Protein AF-A0AAU7QJQ9-F1 (afdb_monomer)

Nearest PDB structures (foldseek):
  7a27-assembly1_GGG  TM=2.780E-01  e=1.995E+00  Serratia marcescens
  7a27-assembly3_BBB  TM=2.954E-01  e=2.877E+00  Serratia marcescens
  2x0c-assembly1_A  TM=3.417E-01  e=5.389E+00  Mus musculus
  7a27-assembly4_CCC  TM=2.176E-01  e=1.536E+00  Serratia marcescens

Mean predicted aligned error: 4.72 Å

Structure (mmCIF, N/CA/C/O backbone):
data_AF-A0AAU7QJQ9-F1
#
_entry.id   AF-A0AAU7QJQ9-F1
#
loop_
_atom_site.group_PDB
_atom_site.id
_atom_site.type_symbol
_atom_site.label_atom_id
_atom_site.label_alt_id
_atom_site.label_comp_id
_atom_site.label_asym_id
_atom_site.label_entity_id
_atom_site.label_seq_id
_atom_site.pdbx_PDB_ins_code
_atom_site.Cartn_x
_atom_site.Cartn_y
_atom_site.Cartn_z
_atom_site.occupancy
_atom_site.B_iso_or_equiv
_atom_site.auth_seq_id
_atom_site.auth_comp_id
_atom_site.auth_asym_id
_atom_site.auth_atom_id
_atom_site.pdbx_PDB_model_num
ATOM 1 N N . MET A 1 1 ? 2.891 14.024 15.895 1.00 45.44 1 MET A N 1
ATOM 2 C CA . MET A 1 1 ? 1.647 13.366 15.446 1.00 45.44 1 MET A CA 1
ATOM 3 C C . MET A 1 1 ? 2.028 12.352 14.387 1.00 45.44 1 MET A C 1
ATOM 5 O O . MET A 1 1 ? 2.733 12.734 13.456 1.00 45.44 1 MET A O 1
ATOM 9 N N . SER A 1 2 ? 1.657 11.085 14.572 1.00 64.50 2 SER A N 1
ATOM 10 C CA . SER A 1 2 ? 1.753 10.071 13.517 1.00 64.50 2 SER A CA 1
ATOM 11 C C . SER A 1 2 ? 0.823 10.463 12.368 1.00 64.50 2 SER A C 1
ATOM 13 O O . SER A 1 2 ? -0.224 11.074 12.587 1.00 64.50 2 SER A O 1
ATOM 15 N N . ARG A 1 3 ? 1.241 10.198 11.131 1.00 83.50 3 ARG A N 1
ATOM 16 C CA . ARG A 1 3 ? 0.395 10.428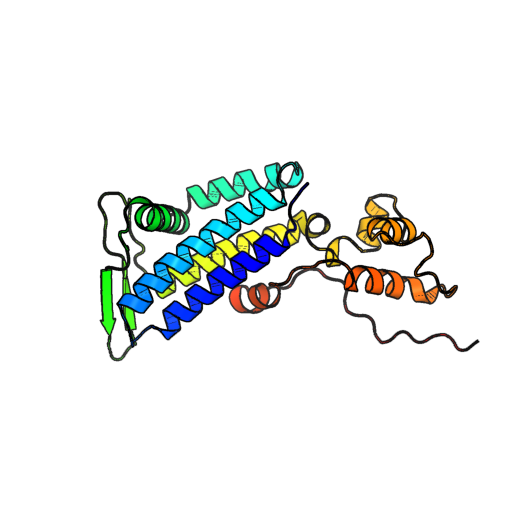 9.952 1.00 83.50 3 ARG A CA 1
ATOM 17 C C . ARG A 1 3 ? -0.552 9.241 9.772 1.00 83.50 3 ARG A C 1
ATOM 19 O O . ARG A 1 3 ? -0.208 8.133 10.172 1.00 83.50 3 ARG A O 1
ATOM 26 N N . SER A 1 4 ? -1.709 9.462 9.145 1.00 89.25 4 SER A N 1
ATOM 27 C CA . SER A 1 4 ? -2.638 8.371 8.814 1.00 89.25 4 SER A CA 1
ATOM 28 C C . SER A 1 4 ? -1.946 7.302 7.961 1.00 89.25 4 SER A C 1
ATOM 30 O O . SER A 1 4 ? -1.116 7.617 7.097 1.00 89.25 4 SER A O 1
ATOM 32 N N . PHE A 1 5 ? -2.280 6.033 8.198 1.00 94.75 5 PHE A N 1
ATOM 33 C CA . PHE A 1 5 ? -1.784 4.931 7.376 1.00 94.75 5 PHE A CA 1
ATOM 34 C C . PHE A 1 5 ? -2.399 4.938 5.968 1.00 94.75 5 PHE A C 1
ATOM 36 O O . PHE A 1 5 ? -1.774 4.435 5.043 1.00 94.75 5 PHE A O 1
ATOM 43 N N . GLY A 1 6 ? -3.518 5.642 5.748 1.00 95.25 6 GLY A N 1
ATOM 44 C CA . GLY A 1 6 ? -4.099 5.842 4.412 1.00 95.25 6 GLY A CA 1
ATOM 45 C C . GLY A 1 6 ? -3.166 6.544 3.408 1.00 95.25 6 GLY A C 1
ATOM 46 O O . GLY A 1 6 ? -3.379 6.473 2.202 1.00 95.25 6 GLY A O 1
ATOM 47 N N . LEU A 1 7 ? -2.077 7.179 3.865 1.00 96.06 7 LEU A N 1
ATOM 48 C CA . LEU A 1 7 ? -1.014 7.658 2.969 1.00 96.06 7 LEU A CA 1
ATOM 49 C C . LEU A 1 7 ? -0.256 6.511 2.283 1.00 96.06 7 LEU A C 1
ATOM 51 O O . LEU A 1 7 ? 0.230 6.683 1.165 1.00 96.06 7 LEU A O 1
ATOM 55 N N . VAL A 1 8 ? -0.131 5.363 2.952 1.00 98.06 8 VAL A N 1
ATOM 56 C CA . VAL A 1 8 ? 0.453 4.141 2.388 1.00 98.06 8 VAL A CA 1
ATOM 57 C C . VAL A 1 8 ? -0.468 3.603 1.300 1.00 98.06 8 VAL A C 1
ATOM 59 O O . VAL A 1 8 ? -0.004 3.389 0.182 1.00 98.06 8 VAL A O 1
ATOM 62 N N . ASP A 1 9 ? -1.764 3.498 1.599 1.00 98.06 9 ASP A N 1
ATOM 63 C CA . ASP A 1 9 ? -2.809 3.078 0.659 1.00 98.06 9 ASP A CA 1
ATOM 64 C C . ASP A 1 9 ? -2.788 3.915 -0.616 1.00 98.06 9 ASP A C 1
ATOM 66 O O . ASP A 1 9 ? -2.688 3.386 -1.722 1.00 98.06 9 ASP A O 1
ATOM 70 N N . TYR A 1 10 ? -2.773 5.240 -0.460 1.00 97.94 10 TYR A N 1
ATOM 71 C CA . TYR A 1 10 ? -2.691 6.161 -1.586 1.00 97.94 10 TYR A CA 1
ATOM 72 C C . TYR A 1 10 ? -1.449 5.903 -2.453 1.00 97.94 10 TYR A C 1
ATOM 74 O O . TYR A 1 10 ? -1.529 5.918 -3.680 1.00 97.94 10 TYR A O 1
ATOM 82 N N . LYS A 1 11 ? -0.284 5.643 -1.843 1.00 98.38 11 LYS A N 1
ATOM 83 C CA . LYS A 1 11 ? 0.948 5.361 -2.599 1.00 98.38 11 LYS A CA 1
ATOM 84 C C . LYS A 1 11 ? 0.937 4.004 -3.290 1.00 98.38 11 LYS A C 1
ATOM 86 O O . LYS A 1 11 ? 1.530 3.886 -4.360 1.00 98.38 11 LYS A O 1
ATOM 91 N N . VAL A 1 12 ? 0.249 3.012 -2.732 1.00 98.75 12 VAL A N 1
ATOM 92 C CA . VAL A 1 12 ? 0.002 1.740 -3.421 1.00 98.75 12 VAL A CA 1
ATOM 93 C C . VAL A 1 12 ? -0.860 1.971 -4.662 1.00 98.75 12 VAL A C 1
ATOM 95 O O . VAL A 1 12 ? -0.465 1.550 -5.746 1.00 98.75 12 VAL A O 1
ATOM 98 N N . GLN A 1 13 ? -1.969 2.705 -4.535 1.00 98.62 13 GLN A N 1
ATOM 99 C CA . GLN A 1 13 ? -2.849 3.038 -5.664 1.00 98.62 13 GLN A CA 1
ATOM 100 C C . GLN A 1 13 ? -2.128 3.866 -6.736 1.00 98.62 13 GLN A C 1
ATOM 102 O O . GLN A 1 13 ? -2.287 3.625 -7.929 1.00 98.62 13 GLN A O 1
ATOM 107 N N . GLU A 1 14 ? -1.294 4.826 -6.328 1.00 98.62 14 GLU A N 1
ATOM 108 C CA . GLU A 1 14 ? -0.478 5.629 -7.245 1.00 98.62 14 GLU A CA 1
ATOM 109 C C . GLU A 1 14 ? 0.527 4.757 -8.017 1.00 98.62 14 GLU A C 1
ATOM 111 O O . GLU A 1 14 ? 0.681 4.910 -9.231 1.00 98.62 14 GLU A O 1
ATOM 116 N N . ALA A 1 15 ? 1.192 3.817 -7.338 1.00 98.62 15 ALA A N 1
ATOM 117 C CA . ALA A 1 15 ? 2.107 2.882 -7.984 1.00 98.62 15 ALA A CA 1
ATOM 118 C C . ALA A 1 15 ? 1.366 1.964 -8.967 1.00 98.62 15 ALA A C 1
ATOM 120 O O . ALA A 1 15 ? 1.774 1.842 -10.122 1.00 98.62 15 ALA A O 1
ATOM 121 N N . GLU A 1 16 ? 0.250 1.373 -8.547 1.00 98.62 16 GLU A N 1
ATOM 122 C CA . GLU A 1 16 ? -0.596 0.548 -9.409 1.00 98.62 16 GLU A CA 1
ATOM 123 C C . GLU A 1 16 ? -1.062 1.316 -10.650 1.00 98.62 16 GLU A C 1
ATOM 125 O O . GLU A 1 16 ? -0.944 0.818 -11.771 1.00 98.62 16 GLU A O 1
ATOM 130 N N . TYR A 1 17 ? -1.526 2.555 -10.476 1.00 98.44 17 TYR A N 1
ATOM 131 C CA . TYR A 1 17 ? -1.975 3.394 -11.579 1.00 98.44 17 TYR A CA 1
ATOM 132 C C . TYR A 1 17 ? -0.895 3.524 -12.657 1.00 98.44 17 TYR A C 1
ATOM 134 O O . TYR A 1 17 ? -1.163 3.269 -13.832 1.00 98.44 17 TYR A O 1
ATOM 142 N N . PHE A 1 18 ? 0.343 3.861 -12.281 1.00 98.06 18 PHE A N 1
ATOM 143 C CA . PHE A 1 18 ? 1.431 3.999 -13.252 1.00 98.06 18 PHE A CA 1
ATOM 144 C C . PHE A 1 18 ? 1.882 2.667 -13.853 1.00 98.06 18 PHE A C 1
ATOM 146 O O . PHE A 1 18 ? 2.264 2.635 -15.024 1.00 98.06 18 PHE A O 1
ATOM 153 N N . LEU A 1 19 ? 1.793 1.567 -13.101 1.00 97.56 19 LEU A N 1
ATOM 154 C CA . LEU A 1 19 ? 2.041 0.225 -13.623 1.00 97.56 19 LEU A CA 1
ATOM 155 C C . LEU A 1 19 ? 1.031 -0.143 -14.720 1.00 97.56 19 LEU A C 1
ATOM 157 O O . LEU A 1 19 ? 1.420 -0.562 -15.811 1.00 97.56 19 LEU A O 1
ATOM 161 N N . LEU A 1 20 ? -0.261 0.060 -14.458 1.00 96.38 20 LEU A N 1
ATOM 162 C CA . LEU A 1 20 ? -1.331 -0.213 -15.417 1.00 96.38 20 LEU A CA 1
ATOM 163 C C . LEU A 1 20 ? -1.286 0.750 -16.610 1.00 96.38 20 LEU A C 1
ATOM 165 O O . LEU A 1 20 ? -1.546 0.349 -17.744 1.00 96.38 20 LEU A O 1
ATOM 169 N N . MET A 1 21 ? -0.919 2.013 -16.388 1.00 95.44 21 MET A N 1
ATOM 170 C CA . MET A 1 21 ? -0.709 2.973 -17.473 1.00 95.44 21 MET A CA 1
ATOM 171 C C . MET A 1 21 ? 0.466 2.579 -18.368 1.00 95.44 21 MET A C 1
ATOM 173 O O . MET A 1 21 ? 0.349 2.688 -19.585 1.00 95.44 21 MET A O 1
ATOM 177 N N . MET A 1 22 ? 1.556 2.050 -17.807 1.00 93.56 22 MET A N 1
ATOM 178 C CA . MET A 1 22 ? 2.684 1.544 -18.594 1.00 93.56 22 MET A CA 1
ATOM 179 C C . MET A 1 22 ? 2.259 0.423 -19.551 1.00 93.56 22 MET A C 1
ATOM 181 O O . MET A 1 22 ? 2.668 0.413 -20.711 1.00 93.56 22 MET A O 1
ATOM 185 N N . ASP A 1 23 ? 1.405 -0.490 -19.083 1.00 90.19 23 ASP A N 1
ATOM 186 C CA . ASP A 1 23 ? 0.849 -1.578 -19.895 1.00 90.19 23 ASP A CA 1
ATOM 187 C C . ASP A 1 23 ? -0.049 -1.039 -21.026 1.00 90.19 23 ASP A C 1
ATOM 189 O O . ASP A 1 23 ? 0.055 -1.471 -22.174 1.00 90.19 23 ASP A O 1
ATOM 193 N N . ARG A 1 24 ? -0.868 -0.017 -20.729 1.00 90.19 24 ARG A N 1
ATOM 194 C CA . ARG A 1 24 ? -1.778 0.637 -21.692 1.00 90.19 24 ARG A CA 1
ATOM 195 C C . ARG A 1 24 ? -1.068 1.476 -22.755 1.00 90.19 24 ARG A C 1
ATOM 197 O O . ARG A 1 24 ? -1.504 1.489 -23.909 1.00 90.19 24 ARG A O 1
ATOM 204 N N . GLU A 1 25 ? -0.013 2.195 -22.375 1.00 85.69 25 GLU A N 1
ATOM 205 C CA . GLU A 1 25 ? 0.858 2.933 -23.304 1.00 85.69 25 GLU A CA 1
ATOM 206 C C . GLU A 1 25 ? 1.692 1.977 -24.170 1.00 85.69 25 GLU A C 1
ATOM 208 O O . GLU A 1 25 ? 2.100 2.313 -25.294 1.00 85.69 25 GLU A O 1
ATOM 213 N N . GLY A 1 26 ? 1.883 0.751 -23.672 1.00 71.31 26 GLY A N 1
ATOM 214 C CA . GLY A 1 26 ? 2.451 -0.366 -24.403 1.00 71.31 26 GLY A CA 1
ATOM 215 C C . GLY A 1 26 ? 1.825 -0.503 -25.793 1.00 71.31 26 GLY A C 1
ATOM 216 O O . GLY A 1 26 ? 0.607 -0.557 -25.942 1.00 71.31 26 GLY A O 1
ATOM 217 N N . ARG A 1 27 ? 2.681 -0.579 -26.826 1.00 69.88 27 ARG A N 1
ATOM 218 C CA . ARG A 1 27 ? 2.384 -0.573 -28.286 1.00 69.88 27 ARG A CA 1
ATOM 219 C C . ARG A 1 27 ? 2.281 0.795 -28.959 1.00 69.88 27 ARG A C 1
ATOM 221 O O . ARG A 1 27 ? 2.542 0.854 -30.156 1.00 69.88 27 ARG A O 1
ATOM 228 N N . LYS A 1 28 ? 1.906 1.864 -28.256 1.00 79.44 28 LYS A N 1
ATOM 229 C CA . LYS A 1 28 ? 1.601 3.157 -28.902 1.00 79.44 28 LYS A CA 1
ATOM 230 C C . LYS A 1 28 ? 2.736 4.160 -28.785 1.00 79.44 28 LYS A C 1
ATOM 232 O O . LYS A 1 28 ? 2.994 4.899 -29.730 1.00 79.44 28 LYS A O 1
ATOM 237 N N . ASN A 1 29 ? 3.397 4.190 -27.631 1.00 87.38 29 ASN A N 1
ATOM 238 C CA . ASN A 1 29 ? 4.334 5.254 -27.308 1.00 87.38 29 ASN A CA 1
ATOM 239 C C . ASN A 1 29 ? 5.470 4.744 -26.411 1.00 87.38 29 ASN A C 1
ATOM 241 O O . ASN A 1 29 ? 5.296 4.577 -25.207 1.00 87.38 29 ASN A O 1
ATOM 245 N N . PHE A 1 30 ? 6.654 4.526 -26.992 1.00 90.25 30 PHE A N 1
ATOM 246 C CA .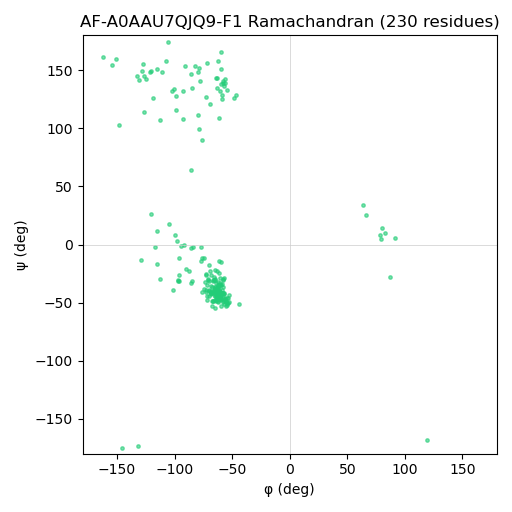 PHE A 1 30 ? 7.830 4.102 -26.224 1.00 90.25 30 PHE A CA 1
ATOM 247 C C . PHE A 1 30 ? 8.225 5.124 -25.147 1.00 90.25 30 PHE A C 1
ATOM 249 O O . PHE A 1 30 ? 8.498 4.739 -24.013 1.00 90.25 30 PHE A O 1
ATOM 256 N N . PHE A 1 31 ? 8.171 6.422 -25.454 1.00 91.31 31 PHE A N 1
ATOM 257 C CA . PHE A 1 31 ? 8.432 7.466 -24.460 1.00 91.31 31 PHE A CA 1
ATOM 258 C C . PHE A 1 31 ? 7.380 7.461 -23.346 1.00 91.31 31 PHE A C 1
ATOM 260 O O . PHE A 1 31 ? 7.716 7.625 -22.178 1.00 91.31 31 PHE A O 1
ATOM 267 N N . GLY A 1 32 ? 6.118 7.187 -23.686 1.00 93.25 32 GLY A N 1
ATOM 268 C CA . GLY A 1 32 ? 5.041 6.995 -22.710 1.00 93.25 32 GLY A CA 1
ATOM 269 C C . GLY A 1 32 ? 5.360 5.883 -21.708 1.00 93.25 32 GLY A C 1
ATOM 270 O O . GLY A 1 32 ? 5.201 6.075 -20.504 1.00 93.25 32 GLY A O 1
ATOM 271 N N . VAL A 1 33 ? 5.909 4.763 -22.186 1.00 93.31 33 VAL A N 1
ATOM 272 C CA . VAL A 1 33 ? 6.384 3.662 -21.332 1.00 93.31 33 VAL A CA 1
ATOM 273 C C . VAL A 1 33 ? 7.535 4.108 -20.434 1.00 93.31 33 VAL A C 1
ATOM 275 O O . VAL A 1 33 ? 7.506 3.821 -19.240 1.00 93.31 33 VAL A O 1
ATOM 278 N N . GLN A 1 34 ? 8.510 4.856 -20.958 1.00 94.44 34 GLN A N 1
ATOM 279 C CA . GLN A 1 34 ? 9.603 5.407 -20.149 1.00 94.44 34 GLN A CA 1
ATOM 280 C C . GLN A 1 34 ? 9.076 6.325 -19.032 1.00 94.44 34 GLN A C 1
ATOM 282 O O . GLN A 1 34 ? 9.471 6.173 -17.871 1.00 94.44 34 GLN A O 1
ATOM 287 N N . PHE A 1 35 ? 8.159 7.243 -19.348 1.00 94.94 35 PHE A N 1
ATOM 288 C CA . PHE A 1 35 ? 7.564 8.152 -18.365 1.00 94.94 35 PHE A CA 1
ATOM 289 C C . PHE A 1 35 ? 6.781 7.392 -17.293 1.00 94.94 35 PHE A C 1
ATOM 291 O O . PHE A 1 35 ? 6.980 7.636 -16.102 1.00 94.94 35 PHE A O 1
ATOM 298 N N . CYS A 1 36 ? 5.958 6.422 -17.699 1.00 96.31 36 CYS A N 1
ATOM 299 C CA . CYS A 1 36 ? 5.207 5.588 -16.765 1.00 96.31 36 CYS A CA 1
ATOM 300 C C . CYS A 1 36 ? 6.135 4.734 -15.893 1.00 96.31 36 CYS A C 1
ATOM 302 O O . CYS A 1 36 ? 5.889 4.621 -14.699 1.00 96.31 36 CYS A O 1
ATOM 304 N N . ALA A 1 37 ? 7.227 4.188 -16.440 1.00 96.06 37 ALA A N 1
ATOM 305 C CA . ALA A 1 37 ? 8.219 3.438 -15.669 1.00 96.06 37 ALA A CA 1
ATOM 306 C C . ALA A 1 37 ? 8.892 4.302 -14.603 1.00 96.06 37 ALA A C 1
ATOM 308 O O . ALA A 1 37 ? 8.971 3.900 -13.445 1.00 96.06 37 ALA A O 1
ATOM 309 N N . SER A 1 38 ? 9.310 5.519 -14.952 1.00 95.94 38 SER A N 1
ATOM 310 C CA . SER A 1 38 ? 9.885 6.446 -13.974 1.00 95.94 38 SER A CA 1
ATOM 311 C C . SER A 1 38 ? 8.879 6.812 -12.872 1.00 95.94 38 SER A C 1
ATOM 313 O O . SER A 1 38 ? 9.212 6.756 -11.684 1.00 95.94 38 SER A O 1
ATOM 315 N N . ALA A 1 39 ? 7.633 7.116 -13.250 1.00 96.94 39 ALA A N 1
ATOM 316 C CA . ALA A 1 39 ? 6.573 7.461 -12.308 1.00 96.94 39 ALA A CA 1
ATOM 317 C C . ALA A 1 39 ? 6.201 6.286 -11.385 1.00 96.94 39 ALA A C 1
ATOM 319 O O . ALA A 1 39 ? 6.121 6.466 -10.169 1.00 96.94 39 ALA A O 1
ATOM 320 N N . PHE A 1 40 ? 6.068 5.077 -11.939 1.00 97.94 40 PHE A N 1
ATOM 321 C CA . PHE A 1 40 ? 5.831 3.839 -11.195 1.00 97.94 40 PHE A CA 1
ATOM 322 C C . PHE A 1 40 ? 6.906 3.612 -10.135 1.00 97.94 40 PHE A C 1
ATOM 324 O O . PHE A 1 40 ? 6.597 3.437 -8.960 1.00 97.94 40 PHE A O 1
ATOM 331 N N . VAL A 1 41 ? 8.177 3.659 -10.534 1.00 96.38 41 VAL A N 1
ATOM 332 C CA . VAL A 1 41 ? 9.297 3.388 -9.630 1.00 96.38 41 VAL A CA 1
ATOM 333 C C . VAL A 1 41 ? 9.392 4.440 -8.525 1.00 96.38 41 VAL A C 1
ATOM 335 O O . VAL A 1 41 ? 9.671 4.108 -7.370 1.00 96.38 41 VAL A O 1
ATOM 338 N N . SER A 1 42 ? 9.100 5.703 -8.845 1.00 96.31 42 SER A N 1
ATOM 339 C CA . SER A 1 42 ? 8.979 6.767 -7.847 1.00 96.31 42 SER A CA 1
ATOM 340 C C . SER A 1 42 ? 7.874 6.463 -6.827 1.00 96.31 42 SER A C 1
ATOM 342 O O . SER A 1 42 ? 8.141 6.434 -5.623 1.00 96.31 42 SER A O 1
ATOM 344 N N . ALA A 1 43 ? 6.658 6.176 -7.299 1.00 97.56 43 ALA A N 1
ATOM 345 C CA . ALA A 1 43 ? 5.500 5.894 -6.453 1.00 97.56 43 ALA A CA 1
ATOM 346 C C . ALA A 1 43 ? 5.701 4.638 -5.583 1.00 97.56 43 ALA A C 1
ATOM 348 O O . ALA A 1 43 ? 5.525 4.690 -4.364 1.00 97.56 43 ALA A O 1
ATOM 349 N N . ALA A 1 44 ? 6.176 3.538 -6.175 1.00 97.06 44 ALA A N 1
ATOM 350 C CA . ALA A 1 44 ? 6.419 2.274 -5.483 1.00 97.06 44 ALA A CA 1
ATOM 351 C C . ALA A 1 44 ? 7.446 2.420 -4.347 1.00 97.06 44 ALA A C 1
ATOM 353 O O . ALA A 1 44 ? 7.242 1.906 -3.246 1.00 97.06 44 ALA A O 1
ATOM 354 N N . ARG A 1 45 ? 8.534 3.183 -4.549 1.00 92.94 45 ARG A N 1
ATOM 355 C CA . ARG A 1 45 ? 9.507 3.447 -3.470 1.00 92.94 45 ARG A CA 1
ATOM 356 C C . ARG A 1 45 ? 8.913 4.315 -2.365 1.00 92.94 45 ARG A C 1
ATOM 358 O O . ARG A 1 45 ? 9.218 4.075 -1.192 1.00 92.94 45 ARG A O 1
ATOM 365 N N . SER A 1 46 ? 8.061 5.279 -2.715 1.00 96.44 46 SER A N 1
ATOM 366 C CA . SER A 1 46 ? 7.377 6.137 -1.746 1.00 96.44 46 SER A CA 1
ATOM 367 C C . SER A 1 46 ? 6.440 5.379 -0.807 1.00 96.44 46 SER A C 1
ATOM 369 O O . SER A 1 46 ? 6.244 5.863 0.305 1.00 96.44 46 SER A O 1
ATOM 371 N N . VAL A 1 47 ? 5.948 4.185 -1.164 1.00 98.12 47 VAL A N 1
ATOM 372 C CA . VAL A 1 47 ? 5.166 3.322 -0.252 1.00 98.12 47 VAL A CA 1
ATOM 373 C C . VAL A 1 47 ? 5.940 3.056 1.042 1.00 98.12 47 VAL A C 1
ATOM 375 O O . VAL A 1 47 ? 5.462 3.346 2.136 1.00 98.12 47 VAL A O 1
ATOM 378 N N . THR A 1 48 ? 7.190 2.597 0.935 1.00 95.50 48 THR A N 1
ATOM 379 C CA . THR A 1 48 ? 8.020 2.300 2.116 1.00 95.50 48 THR A CA 1
ATOM 380 C C . THR A 1 48 ? 8.349 3.541 2.949 1.00 95.50 48 THR A C 1
ATOM 382 O O . THR A 1 48 ? 8.523 3.446 4.166 1.00 95.50 48 THR A O 1
ATOM 385 N N . PHE A 1 49 ? 8.436 4.719 2.325 1.00 95.25 49 PHE A N 1
ATOM 386 C CA . PHE A 1 49 ? 8.621 5.983 3.040 1.00 95.25 49 PHE A CA 1
ATOM 387 C C . PHE A 1 49 ? 7.339 6.430 3.743 1.00 95.25 49 PHE A C 1
ATOM 389 O O . PHE A 1 49 ? 7.415 6.902 4.876 1.00 95.25 49 PHE A O 1
ATOM 396 N N . ALA A 1 50 ? 6.176 6.237 3.116 1.00 97.31 50 ALA A N 1
ATOM 397 C CA . ALA A 1 50 ? 4.884 6.482 3.742 1.00 97.31 50 ALA A CA 1
ATOM 398 C C . ALA A 1 50 ? 4.713 5.593 4.981 1.00 97.31 50 ALA A C 1
ATOM 400 O O . ALA A 1 50 ? 4.410 6.121 6.045 1.00 97.31 50 ALA A O 1
ATOM 401 N N . MET A 1 51 ? 5.043 4.297 4.895 1.00 96.75 51 MET A N 1
ATOM 402 C CA . MET A 1 51 ? 4.989 3.379 6.044 1.00 96.75 51 MET A CA 1
ATOM 403 C C . MET A 1 51 ? 5.850 3.879 7.210 1.00 96.75 51 MET A C 1
ATOM 405 O O . MET A 1 51 ? 5.359 4.032 8.325 1.00 96.75 51 MET A O 1
ATOM 409 N N . GLN A 1 52 ? 7.119 4.2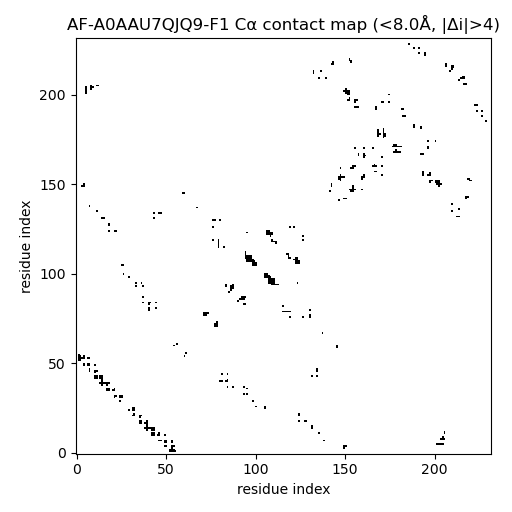06 6.942 1.00 95.25 52 GLN A N 1
ATOM 410 C CA . GLN A 1 52 ? 8.038 4.737 7.956 1.00 95.25 52 GLN A CA 1
ATOM 411 C C . GLN A 1 52 ? 7.550 6.060 8.557 1.00 95.25 52 GLN A C 1
ATOM 413 O O . GLN A 1 52 ? 7.790 6.328 9.729 1.00 95.25 52 GLN A O 1
ATOM 418 N N . SER A 1 53 ? 6.873 6.895 7.767 1.00 95.44 53 SER A N 1
ATOM 419 C CA . SER A 1 53 ? 6.339 8.177 8.226 1.00 95.44 53 SER A CA 1
ATOM 420 C C . SER A 1 53 ? 5.076 8.025 9.077 1.00 95.44 53 SER A C 1
ATOM 422 O O . SER A 1 53 ? 4.928 8.727 10.078 1.00 95.44 53 SER A O 1
ATOM 424 N N . SER A 1 54 ? 4.170 7.126 8.687 1.00 95.12 54 SER A N 1
ATOM 425 C CA . SER A 1 54 ? 2.904 6.876 9.384 1.00 95.12 54 SER A CA 1
ATOM 426 C C . SER A 1 54 ? 3.113 6.120 10.697 1.00 95.12 54 SER A C 1
ATOM 428 O O . SER A 1 54 ? 2.424 6.401 11.672 1.00 95.12 54 SER A O 1
ATOM 430 N N . LEU A 1 55 ? 4.118 5.242 10.758 1.00 94.69 55 LEU A N 1
ATOM 431 C CA . LEU A 1 55 ? 4.452 4.433 11.938 1.00 94.69 55 LEU A CA 1
ATOM 432 C C . LEU A 1 55 ? 5.701 4.917 12.692 1.00 94.69 55 LEU A C 1
ATOM 434 O O . LEU A 1 55 ? 6.285 4.189 13.498 1.00 94.69 55 LEU A O 1
ATOM 438 N N . ALA A 1 56 ? 6.119 6.161 12.448 1.00 93.62 56 ALA A N 1
ATOM 439 C CA . ALA A 1 56 ? 7.254 6.762 13.134 1.00 93.62 56 ALA A CA 1
ATOM 440 C C . ALA A 1 56 ? 7.030 6.792 14.657 1.00 93.62 56 ALA A C 1
ATOM 442 O O . ALA A 1 56 ? 6.057 7.370 15.144 1.00 93.62 56 ALA A O 1
ATOM 443 N N . GLY A 1 57 ? 7.971 6.217 15.410 1.00 90.94 57 GLY A N 1
ATOM 444 C CA . GLY A 1 57 ? 7.918 6.172 16.873 1.00 90.94 57 GLY A CA 1
ATOM 445 C C . GLY A 1 57 ? 7.062 5.040 17.445 1.00 90.94 57 GLY A C 1
ATOM 446 O O . GLY A 1 57 ? 6.820 5.030 18.649 1.00 90.94 57 GLY A O 1
ATOM 447 N N . THR A 1 58 ? 6.610 4.090 16.621 1.00 94.25 58 THR A N 1
ATOM 448 C CA . THR A 1 58 ? 5.915 2.878 17.069 1.00 94.25 58 THR A CA 1
ATOM 449 C C . THR A 1 58 ? 6.924 1.735 17.275 1.00 94.25 58 THR A C 1
ATOM 451 O O . THR A 1 58 ? 7.375 1.153 16.289 1.00 94.25 58 THR A O 1
ATOM 454 N N . PRO A 1 59 ? 7.245 1.322 18.522 1.00 95.44 59 PRO A N 1
ATOM 455 C CA . PRO A 1 59 ? 8.282 0.308 18.764 1.00 95.44 59 PRO A CA 1
ATOM 456 C C . PRO A 1 59 ? 8.000 -1.040 18.090 1.00 95.44 59 PRO A C 1
ATOM 458 O O . PRO A 1 59 ? 8.916 -1.705 17.612 1.00 95.44 59 PRO A O 1
ATOM 461 N N . ALA A 1 60 ? 6.722 -1.431 18.014 1.00 95.38 60 ALA A N 1
ATOM 462 C CA . ALA A 1 60 ? 6.305 -2.648 17.322 1.00 95.38 60 ALA A CA 1
ATOM 463 C C . ALA A 1 60 ? 6.654 -2.607 15.824 1.00 95.38 60 ALA A C 1
ATOM 465 O O . ALA A 1 60 ? 7.107 -3.609 15.275 1.00 95.38 60 ALA A O 1
ATOM 466 N N . PHE A 1 61 ? 6.516 -1.442 15.180 1.00 96.56 61 PHE A N 1
ATOM 467 C CA . PHE A 1 61 ? 6.885 -1.268 13.779 1.00 96.56 61 PHE A CA 1
ATOM 468 C C . PHE A 1 61 ? 8.395 -1.350 13.576 1.00 96.56 61 PHE A C 1
ATOM 470 O O . PHE A 1 61 ? 8.835 -2.023 12.651 1.00 96.56 61 PHE A O 1
ATOM 477 N N . ASP A 1 62 ? 9.198 -0.742 14.451 1.00 94.69 62 ASP A N 1
ATOM 478 C CA . ASP A 1 62 ? 10.660 -0.796 14.331 1.00 94.69 62 ASP A CA 1
ATOM 479 C C . ASP A 1 62 ? 11.184 -2.239 14.398 1.00 94.69 62 ASP A C 1
ATOM 481 O O . ASP A 1 62 ? 12.019 -2.649 13.585 1.00 94.69 62 ASP A O 1
ATOM 485 N N . VAL A 1 63 ? 10.653 -3.031 15.338 1.00 97.06 63 VAL A N 1
ATOM 486 C CA . VAL A 1 63 ? 10.978 -4.459 15.480 1.00 97.06 63 VAL A CA 1
ATOM 487 C C . VAL A 1 63 ? 10.536 -5.246 14.245 1.00 97.06 63 VAL A C 1
ATOM 489 O O . VAL A 1 63 ? 11.304 -6.057 13.727 1.00 97.06 63 VAL A O 1
ATOM 492 N N . TRP A 1 64 ? 9.327 -4.983 13.749 1.00 97.50 64 TRP A N 1
ATOM 493 C CA . TRP A 1 64 ? 8.739 -5.677 12.604 1.00 97.50 64 TRP A CA 1
ATOM 494 C C . TRP A 1 64 ? 9.419 -5.336 11.266 1.00 97.50 64 TRP A C 1
ATOM 496 O O . TRP A 1 64 ? 9.634 -6.216 10.424 1.00 97.50 64 TRP A O 1
ATOM 506 N N . TYR A 1 65 ? 9.781 -4.067 11.061 1.00 97.12 65 TYR A N 1
ATOM 507 C CA . TYR A 1 65 ? 10.238 -3.541 9.776 1.00 97.12 65 TYR A CA 1
ATOM 508 C C . TYR A 1 65 ? 11.736 -3.732 9.547 1.00 97.12 65 TYR A C 1
ATOM 510 O O . TYR A 1 65 ? 12.159 -3.962 8.415 1.00 97.12 65 TYR A O 1
ATOM 518 N N . LYS A 1 66 ? 12.563 -3.687 10.599 1.00 95.75 66 LYS A N 1
ATOM 519 C CA . LYS A 1 66 ? 14.023 -3.846 10.483 1.00 95.75 66 LYS A CA 1
ATOM 520 C C . LYS A 1 66 ? 14.462 -5.113 9.721 1.00 95.75 66 LYS A C 1
ATOM 522 O O . LYS A 1 66 ? 15.277 -4.969 8.804 1.00 95.75 66 LYS A O 1
ATOM 527 N N . PRO A 1 67 ? 13.959 -6.330 10.021 1.00 97.25 67 PRO A N 1
ATOM 528 C CA . PRO A 1 67 ? 14.318 -7.521 9.246 1.00 97.25 67 PRO A CA 1
ATOM 529 C C . PRO A 1 67 ? 13.812 -7.451 7.796 1.00 97.25 67 PRO A C 1
ATOM 531 O O . PRO A 1 67 ? 14.554 -7.786 6.876 1.00 97.25 67 PRO A O 1
ATOM 534 N N . ARG A 1 68 ? 12.604 -6.926 7.563 1.00 97.00 68 ARG A N 1
ATOM 535 C CA . ARG A 1 68 ? 12.021 -6.769 6.216 1.00 97.00 68 ARG A CA 1
ATOM 536 C C . ARG A 1 68 ? 12.800 -5.788 5.350 1.00 97.00 68 ARG A C 1
ATOM 538 O O . ARG A 1 68 ? 13.043 -6.039 4.175 1.00 97.00 68 ARG A O 1
ATOM 545 N N . GLN A 1 69 ? 13.283 -4.703 5.946 1.00 95.12 69 GLN A N 1
ATOM 546 C CA . GLN A 1 69 ? 14.166 -3.758 5.276 1.00 95.12 69 GLN A CA 1
ATOM 547 C C . GLN A 1 69 ? 15.492 -4.419 4.868 1.00 95.12 69 GLN A C 1
ATOM 549 O O . GLN A 1 69 ? 16.022 -4.117 3.801 1.00 95.12 69 GLN A O 1
ATOM 554 N N . ALA A 1 70 ? 16.041 -5.318 5.693 1.00 96.56 70 ALA A N 1
ATOM 555 C CA . ALA A 1 70 ? 17.231 -6.086 5.329 1.00 96.56 70 ALA A CA 1
ATOM 556 C C . ALA A 1 70 ? 16.952 -7.056 4.168 1.00 96.56 70 ALA A C 1
ATOM 558 O O . ALA A 1 70 ? 17.761 -7.123 3.245 1.00 96.56 70 ALA A O 1
ATOM 559 N N . MET A 1 71 ? 15.791 -7.722 4.162 1.00 96.19 71 MET A N 1
ATOM 560 C CA . MET A 1 71 ? 15.359 -8.579 3.050 1.00 96.19 71 MET A CA 1
ATOM 561 C C . MET A 1 71 ? 15.252 -7.792 1.738 1.00 96.19 71 MET A C 1
ATOM 563 O O . MET A 1 71 ? 15.850 -8.192 0.747 1.00 96.19 71 MET A O 1
ATOM 567 N N . LEU A 1 72 ? 14.604 -6.622 1.743 1.00 95.19 72 LEU A N 1
ATOM 568 C CA . LEU A 1 72 ? 14.508 -5.757 0.557 1.00 95.19 72 LEU A CA 1
ATOM 569 C C . LEU A 1 72 ? 15.872 -5.250 0.066 1.00 95.19 72 LEU A C 1
ATOM 571 O O . LEU A 1 72 ? 16.056 -5.031 -1.125 1.00 95.19 72 LEU A O 1
ATOM 575 N N . ARG A 1 73 ? 16.841 -5.030 0.966 1.00 94.38 73 ARG A N 1
ATOM 576 C CA . ARG A 1 73 ? 18.206 -4.637 0.570 1.00 94.38 73 ARG A CA 1
ATOM 577 C C . ARG A 1 73 ? 18.980 -5.772 -0.098 1.00 94.38 73 ARG A C 1
ATOM 579 O O . ARG A 1 73 ? 19.885 -5.476 -0.881 1.00 94.38 73 ARG A O 1
ATOM 586 N N . ALA A 1 74 ? 18.678 -7.014 0.279 1.00 95.81 74 ALA A N 1
ATOM 587 C CA . ALA A 1 74 ? 19.306 -8.223 -0.240 1.00 95.81 74 ALA A CA 1
ATOM 588 C C . ALA A 1 74 ? 18.615 -8.753 -1.507 1.00 95.81 74 ALA A C 1
ATOM 590 O O . ALA A 1 74 ? 19.255 -9.456 -2.284 1.00 95.81 74 ALA A O 1
ATOM 591 N N . ASP A 1 75 ? 17.343 -8.412 -1.724 1.00 96.12 75 ASP A N 1
ATOM 592 C CA . ASP A 1 75 ? 16.593 -8.788 -2.919 1.00 96.12 75 ASP A CA 1
ATOM 593 C C . ASP A 1 75 ? 17.121 -8.044 -4.167 1.00 96.12 75 ASP A C 1
ATOM 595 O O . ASP A 1 75 ? 17.111 -6.805 -4.198 1.00 96.12 75 ASP A O 1
ATOM 599 N N . PRO A 1 76 ? 17.589 -8.761 -5.210 1.00 95.94 76 PRO A N 1
ATOM 600 C CA . PRO A 1 76 ? 18.152 -8.132 -6.404 1.00 95.94 76 PRO A CA 1
ATOM 601 C C . PRO A 1 76 ? 17.161 -7.243 -7.163 1.00 95.94 76 PRO A C 1
ATOM 603 O O . PRO A 1 76 ? 17.559 -6.207 -7.697 1.00 95.94 76 PRO A O 1
ATOM 606 N N . LEU A 1 77 ? 15.877 -7.611 -7.194 1.00 96.31 77 LEU A N 1
ATOM 607 C CA . LEU A 1 77 ? 14.850 -6.865 -7.920 1.00 96.31 77 LEU A CA 1
ATOM 608 C C . LEU A 1 77 ? 14.531 -5.548 -7.204 1.00 96.31 77 LEU A C 1
ATOM 610 O O . LEU A 1 77 ? 14.541 -4.480 -7.819 1.00 96.31 77 LEU A O 1
ATOM 614 N N . ALA A 1 78 ? 14.315 -5.595 -5.890 1.00 96.12 78 ALA A N 1
ATOM 615 C CA . ALA A 1 78 ? 14.093 -4.413 -5.068 1.00 96.12 78 ALA A CA 1
ATOM 616 C C . ALA A 1 78 ? 15.312 -3.481 -5.064 1.00 96.12 78 ALA A C 1
ATOM 618 O O . ALA A 1 78 ? 15.156 -2.253 -5.081 1.00 96.12 78 ALA A O 1
ATOM 619 N N . ARG A 1 79 ? 16.527 -4.047 -5.090 1.00 95.31 79 ARG A N 1
ATOM 620 C CA . ARG A 1 79 ? 17.769 -3.282 -5.240 1.00 95.31 79 ARG A CA 1
ATOM 621 C C . ARG A 1 79 ? 17.843 -2.591 -6.598 1.00 95.31 79 ARG A C 1
ATOM 623 O O . ARG A 1 79 ? 18.063 -1.385 -6.635 1.00 95.31 79 ARG A O 1
ATOM 630 N N . PHE A 1 80 ? 17.557 -3.301 -7.686 1.00 96.38 80 PHE A N 1
ATOM 631 C CA . PHE A 1 80 ? 17.492 -2.704 -9.018 1.00 96.38 80 PHE A CA 1
ATOM 632 C C . PHE A 1 80 ? 16.505 -1.527 -9.073 1.00 96.38 80 PHE A C 1
ATOM 634 O O . PHE A 1 80 ? 16.865 -0.440 -9.518 1.00 96.38 80 PHE A O 1
ATOM 641 N N . PHE A 1 81 ? 15.281 -1.688 -8.561 1.00 96.19 81 PHE A N 1
ATOM 642 C CA . PHE A 1 81 ? 14.289 -0.607 -8.566 1.00 96.19 81 PHE A CA 1
ATOM 643 C C . PHE A 1 81 ? 14.642 0.557 -7.631 1.00 96.19 81 PHE A C 1
ATOM 645 O O . PHE A 1 81 ? 14.255 1.701 -7.883 1.00 96.19 81 PHE A O 1
ATOM 652 N N . HIS A 1 82 ? 15.414 0.310 -6.569 1.00 94.31 82 HIS A N 1
ATOM 653 C CA . HIS A 1 82 ? 16.020 1.388 -5.796 1.00 94.31 82 HIS A CA 1
ATOM 654 C C . HIS A 1 82 ? 16.981 2.226 -6.627 1.00 94.31 82 HIS A C 1
ATOM 656 O O . HIS A 1 82 ? 16.880 3.457 -6.597 1.00 94.31 82 HIS A O 1
ATOM 662 N N . ASP A 1 83 ? 17.881 1.567 -7.342 1.00 94.19 83 ASP A N 1
ATOM 663 C CA . ASP A 1 83 ? 18.930 2.234 -8.094 1.00 94.19 83 ASP A CA 1
ATOM 664 C C . ASP A 1 83 ? 18.332 2.924 -9.332 1.00 94.19 83 ASP A C 1
ATOM 666 O O . ASP A 1 83 ? 18.623 4.092 -9.577 1.00 94.19 83 ASP A O 1
ATOM 670 N N . PHE A 1 84 ? 17.361 2.298 -10.010 1.00 94.69 84 PHE A N 1
ATOM 671 C CA . PHE A 1 84 ? 16.591 2.913 -11.099 1.00 94.69 84 PHE A CA 1
ATOM 672 C C . PHE A 1 84 ? 15.906 4.218 -10.651 1.00 94.69 84 PHE A C 1
ATOM 674 O O . PHE A 1 84 ? 16.035 5.255 -11.312 1.00 94.69 84 PHE A O 1
ATOM 681 N N . ARG A 1 85 ? 15.238 4.231 -9.488 1.00 93.75 85 ARG A N 1
ATOM 682 C CA . ARG A 1 85 ? 14.671 5.472 -8.925 1.00 93.75 85 ARG A CA 1
ATOM 683 C C . ARG A 1 85 ? 15.746 6.541 -8.720 1.00 93.75 85 ARG A C 1
ATOM 685 O O . ARG A 1 85 ? 15.515 7.724 -8.947 1.00 93.75 85 ARG A O 1
ATOM 692 N N . THR A 1 86 ? 16.909 6.135 -8.222 1.00 92.56 86 THR A N 1
ATOM 693 C CA . THR A 1 86 ? 18.002 7.060 -7.925 1.00 92.56 86 THR A CA 1
ATOM 694 C C . THR A 1 86 ? 18.559 7.672 -9.207 1.00 92.56 86 THR A C 1
ATOM 696 O O . THR A 1 86 ? 18.627 8.893 -9.300 1.00 92.56 86 THR A O 1
ATOM 699 N N . LEU A 1 87 ? 18.848 6.866 -10.225 1.00 91.62 87 LEU A N 1
ATOM 700 C CA . LEU A 1 87 ? 19.346 7.351 -11.514 1.00 91.62 87 LEU A CA 1
ATOM 701 C C . LEU A 1 87 ? 18.337 8.284 -12.199 1.00 91.62 87 LEU A C 1
ATOM 703 O O . LEU A 1 87 ? 18.694 9.389 -12.606 1.00 91.62 87 LEU A O 1
ATOM 707 N N . THR A 1 88 ? 17.056 7.907 -12.230 1.00 91.38 88 THR A N 1
ATOM 708 C CA . THR A 1 88 ? 16.010 8.751 -12.837 1.00 91.38 88 THR A CA 1
ATOM 709 C C . THR A 1 88 ? 15.837 10.092 -12.133 1.00 91.38 88 THR A C 1
ATOM 711 O O . THR A 1 88 ? 15.671 11.104 -12.803 1.00 91.38 88 THR A O 1
ATOM 714 N N . GLN A 1 89 ? 15.875 10.131 -10.799 1.00 88.31 89 GLN A N 1
ATOM 715 C CA . GLN A 1 89 ? 15.614 11.367 -10.052 1.00 88.31 89 GLN A CA 1
ATOM 716 C C . GLN A 1 89 ? 16.844 12.260 -9.883 1.00 88.31 89 GLN A C 1
ATOM 718 O O . GLN A 1 89 ? 16.693 13.475 -9.791 1.00 88.31 89 GLN A O 1
ATOM 723 N N . HIS A 1 90 ? 18.044 11.680 -9.807 1.00 87.31 90 HIS A N 1
ATOM 724 C CA . HIS A 1 90 ? 19.268 12.444 -9.563 1.00 87.31 90 HIS A CA 1
ATOM 725 C C . HIS A 1 90 ? 20.027 12.792 -10.848 1.00 87.31 90 HIS A C 1
ATOM 727 O O . HIS A 1 90 ? 20.659 13.843 -10.894 1.00 87.31 90 HIS A O 1
ATOM 733 N N . ILE A 1 91 ? 19.962 11.937 -11.873 1.00 85.81 91 ILE A N 1
ATOM 734 C CA . ILE A 1 91 ? 20.719 12.094 -13.126 1.00 85.81 91 ILE A CA 1
ATOM 735 C C . ILE A 1 91 ? 19.779 12.387 -14.306 1.00 85.81 91 ILE A C 1
ATOM 737 O O . ILE A 1 91 ? 20.146 13.113 -15.225 1.00 85.81 91 ILE A O 1
ATOM 741 N N . GLY A 1 92 ? 18.539 11.886 -14.260 1.00 84.81 92 GLY A N 1
ATOM 742 C CA . GLY A 1 92 ? 17.545 12.065 -15.325 1.00 84.81 92 GLY A CA 1
ATOM 743 C C . GLY A 1 92 ? 17.548 10.950 -16.372 1.00 84.81 92 GLY A C 1
ATOM 744 O O . GLY A 1 92 ? 16.815 11.034 -17.356 1.00 84.81 92 GLY A O 1
ATOM 745 N N . GLU A 1 93 ? 18.340 9.894 -16.172 1.00 87.00 93 GLU A N 1
ATOM 746 C CA . GLU A 1 93 ? 18.421 8.771 -17.105 1.00 87.00 93 GLU A CA 1
ATOM 747 C C . GLU A 1 93 ? 17.331 7.730 -16.853 1.00 87.00 93 GLU A C 1
ATOM 749 O O . GLU A 1 93 ? 17.083 7.314 -15.719 1.00 87.00 93 GLU A O 1
ATOM 754 N N . ASN A 1 94 ? 16.690 7.271 -17.930 1.00 90.00 94 ASN A N 1
ATOM 755 C CA . ASN A 1 94 ? 15.697 6.208 -17.870 1.00 90.00 94 ASN A CA 1
ATOM 756 C C . ASN A 1 94 ? 16.317 4.870 -18.267 1.00 90.00 94 ASN A C 1
ATOM 758 O O . ASN A 1 94 ? 16.904 4.747 -19.339 1.00 90.00 94 ASN A O 1
ATOM 762 N N . MET A 1 95 ? 16.144 3.858 -17.419 1.00 91.81 95 MET A N 1
ATOM 763 C CA . MET A 1 95 ? 16.732 2.540 -17.647 1.00 91.81 95 MET A CA 1
ATOM 764 C C . MET A 1 95 ? 15.968 1.727 -18.691 1.00 91.81 95 MET A C 1
ATOM 766 O O . MET A 1 95 ? 16.492 0.737 -19.181 1.00 91.81 95 MET A O 1
ATOM 770 N N . VAL A 1 96 ? 14.748 2.119 -19.065 1.00 93.94 96 VAL A N 1
ATOM 771 C CA . VAL A 1 96 ? 14.013 1.496 -20.170 1.00 93.94 96 VAL A CA 1
ATOM 772 C C . VAL A 1 96 ? 14.570 2.042 -21.482 1.00 93.94 96 VAL A C 1
ATOM 774 O O . VAL A 1 96 ? 14.216 3.147 -21.882 1.00 93.94 96 VAL A O 1
ATOM 777 N N . GLY A 1 97 ? 15.452 1.299 -22.152 1.00 90.56 97 GLY A N 1
ATOM 778 C CA . GLY A 1 97 ? 16.167 1.809 -23.332 1.00 90.56 97 GLY A CA 1
ATOM 779 C C . GLY A 1 97 ? 15.881 1.082 -24.641 1.00 90.56 97 GLY A C 1
ATOM 780 O O . GLY A 1 97 ? 16.368 1.504 -25.686 1.00 90.56 97 GLY A O 1
ATOM 781 N N . GLY A 1 98 ? 15.063 0.029 -24.622 1.00 89.81 98 GLY A N 1
ATOM 782 C CA . GLY A 1 98 ? 14.678 -0.671 -25.841 1.00 89.81 98 GLY A CA 1
ATOM 783 C C . GLY A 1 98 ? 13.309 -1.322 -25.753 1.00 89.81 98 GLY A C 1
ATOM 784 O O . GLY A 1 98 ? 12.790 -1.603 -24.674 1.00 89.81 98 GLY A O 1
ATOM 785 N N . GLY A 1 99 ? 12.731 -1.593 -26.916 1.00 89.38 99 GLY A N 1
ATOM 786 C CA . GLY A 1 99 ? 11.508 -2.365 -27.034 1.00 89.38 99 GLY A CA 1
ATOM 787 C C . GLY A 1 99 ? 11.414 -3.040 -28.390 1.00 89.38 99 GLY A C 1
ATOM 788 O O . GLY A 1 99 ? 12.007 -2.595 -29.370 1.00 89.38 99 GLY A O 1
ATOM 789 N N . SER A 1 100 ? 10.672 -4.135 -28.439 1.00 87.31 100 SER A N 1
ATOM 790 C CA . SER A 1 100 ? 10.361 -4.845 -29.673 1.00 87.31 100 SER A CA 1
ATOM 791 C C . SER A 1 100 ? 8.873 -5.149 -29.723 1.00 87.31 100 SER A C 1
ATOM 793 O O . SER A 1 100 ? 8.241 -5.401 -28.695 1.00 87.31 100 SER A O 1
ATOM 795 N N . HIS A 1 101 ? 8.315 -5.108 -30.927 1.00 84.62 101 HIS A N 1
ATOM 796 C CA . HIS A 1 101 ? 6.934 -5.477 -31.187 1.00 84.62 101 HIS A CA 1
ATOM 797 C C . HIS A 1 101 ? 6.915 -6.653 -32.160 1.00 84.62 101 HIS A C 1
ATOM 799 O O . HIS A 1 101 ? 7.518 -6.584 -33.230 1.00 84.62 101 HIS A O 1
ATOM 805 N N . GLY A 1 102 ? 6.231 -7.730 -31.785 1.00 81.25 102 GLY A N 1
ATOM 806 C CA . GLY A 1 102 ? 6.110 -8.933 -32.598 1.00 81.25 102 GLY A CA 1
ATOM 807 C C . GLY A 1 102 ? 4.751 -9.607 -32.443 1.00 81.25 102 GLY A C 1
ATOM 808 O O . GLY A 1 102 ? 3.863 -9.117 -31.747 1.00 81.25 102 GLY A O 1
ATOM 809 N N . LYS A 1 103 ? 4.594 -10.772 -33.083 1.00 79.50 103 LYS A N 1
ATOM 810 C CA . LYS A 1 103 ? 3.343 -11.555 -33.051 1.00 79.50 103 LYS A CA 1
ATOM 811 C C . LYS A 1 103 ? 2.939 -11.994 -31.636 1.00 79.50 103 LYS A C 1
ATOM 813 O O . LYS A 1 103 ? 1.753 -12.126 -31.366 1.00 79.50 103 LYS A O 1
ATOM 818 N N . GLU A 1 104 ? 3.914 -12.183 -30.747 1.00 78.31 104 GLU A N 1
ATOM 819 C CA . GLU A 1 104 ? 3.708 -12.567 -29.341 1.00 78.31 104 GLU A CA 1
ATOM 820 C C . GLU A 1 104 ? 3.415 -11.375 -28.412 1.00 78.31 104 GLU A C 1
ATOM 822 O O . GLU A 1 104 ? 3.193 -11.565 -27.220 1.00 78.31 104 GLU A O 1
ATOM 827 N N . GLY A 1 105 ? 3.416 -10.145 -28.936 1.00 81.25 105 GLY A N 1
ATOM 828 C CA . GLY A 1 105 ? 3.176 -8.925 -28.169 1.00 81.25 105 GLY A CA 1
ATOM 829 C C . GLY A 1 105 ? 4.347 -7.944 -28.193 1.00 81.25 105 GLY A C 1
ATOM 830 O O . GLY A 1 105 ? 5.275 -8.055 -28.997 1.00 81.25 105 GLY A O 1
ATOM 831 N N . THR A 1 106 ? 4.268 -6.944 -27.317 1.00 85.31 106 THR A N 1
ATOM 832 C CA . THR A 1 106 ? 5.311 -5.927 -27.142 1.00 85.31 106 THR A CA 1
ATOM 833 C C . THR A 1 106 ? 6.111 -6.239 -25.892 1.00 85.31 106 THR A C 1
ATOM 835 O O . THR A 1 106 ? 5.522 -6.484 -24.843 1.00 85.31 106 THR A O 1
ATOM 838 N N . ARG A 1 107 ? 7.438 -6.204 -25.998 1.00 90.31 107 ARG A N 1
ATOM 839 C CA . ARG A 1 107 ? 8.354 -6.372 -24.866 1.00 90.31 107 ARG A CA 1
ATOM 840 C C . ARG A 1 107 ? 9.296 -5.184 -24.792 1.00 90.31 107 ARG A C 1
ATOM 842 O O . ARG A 1 107 ? 9.731 -4.684 -25.830 1.00 90.31 107 ARG A O 1
ATOM 849 N N . TYR A 1 108 ? 9.607 -4.760 -23.576 1.00 93.06 108 TYR A N 1
ATOM 850 C CA . TYR A 1 108 ? 10.524 -3.662 -23.290 1.00 93.06 108 TYR A CA 1
ATOM 851 C C . TYR A 1 108 ? 11.666 -4.170 -22.425 1.00 93.06 108 TYR A C 1
ATOM 853 O O . TYR A 1 108 ? 11.467 -5.069 -21.611 1.00 93.06 108 TYR A O 1
ATOM 861 N N . TRP A 1 109 ? 12.844 -3.583 -22.584 1.00 94.50 109 TRP A N 1
ATOM 862 C CA . TRP A 1 109 ? 14.066 -4.064 -21.951 1.00 94.50 109 TRP A CA 1
ATOM 863 C C . TRP A 1 109 ? 14.744 -2.943 -21.183 1.00 94.50 109 TRP A C 1
ATOM 865 O O . TRP A 1 109 ? 14.747 -1.783 -21.615 1.00 94.50 109 TRP A O 1
ATOM 875 N N . PHE A 1 110 ? 15.350 -3.317 -20.063 1.00 95.50 110 PHE A N 1
ATOM 876 C CA . PHE A 1 110 ? 16.256 -2.436 -19.354 1.00 95.50 110 PHE A CA 1
ATOM 877 C C . PHE A 1 110 ? 17.619 -2.411 -20.047 1.00 95.50 110 PHE A C 1
ATOM 879 O O . PHE A 1 110 ? 18.114 -3.444 -20.500 1.00 95.50 110 PHE A O 1
ATOM 886 N N . THR A 1 111 ? 18.237 -1.239 -20.113 1.00 91.19 111 THR A N 1
ATOM 887 C CA . THR A 1 111 ? 19.594 -1.072 -20.632 1.00 91.19 111 THR A CA 1
ATOM 888 C C . THR A 1 111 ? 20.590 -1.144 -19.475 1.00 91.19 111 THR A C 1
ATOM 890 O O . THR A 1 111 ? 20.381 -0.471 -18.463 1.00 91.19 111 THR A O 1
ATOM 893 N N . PRO A 1 112 ? 21.676 -1.931 -19.595 1.00 88.81 112 PRO A N 1
ATOM 894 C CA . PRO A 1 112 ? 22.757 -1.918 -18.617 1.00 88.81 112 PRO A CA 1
ATOM 895 C C . PRO A 1 112 ? 23.329 -0.511 -18.433 1.00 88.81 112 PRO A C 1
ATOM 897 O O . PRO A 1 112 ? 23.548 0.205 -19.408 1.00 88.81 112 PRO A O 1
ATOM 900 N N . HIS A 1 113 ? 23.615 -0.137 -17.190 1.00 89.31 113 HIS A N 1
ATOM 901 C CA . HIS A 1 113 ? 24.186 1.161 -16.843 1.00 89.31 113 HIS A CA 1
ATOM 902 C C . HIS A 1 113 ? 25.391 0.955 -15.907 1.00 89.31 113 HIS A C 1
ATOM 904 O O . HIS A 1 113 ? 25.310 0.082 -15.043 1.00 89.31 113 HIS A O 1
ATOM 910 N N . PRO A 1 114 ? 26.493 1.725 -16.027 1.00 87.00 1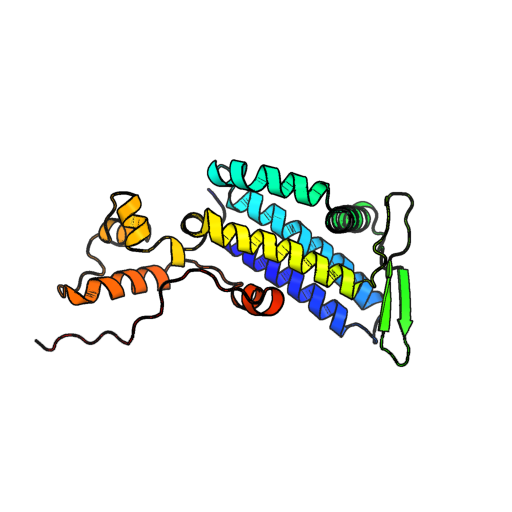14 PRO A N 1
ATOM 911 C CA . PRO A 1 114 ? 27.703 1.526 -15.217 1.00 87.00 114 PRO A CA 1
ATOM 912 C C . PRO A 1 114 ? 27.486 1.594 -13.698 1.00 87.00 114 PRO A C 1
ATOM 914 O O . PRO A 1 114 ? 28.210 0.953 -12.942 1.00 87.00 114 PRO A O 1
ATOM 917 N N . GLU A 1 115 ? 26.491 2.362 -13.248 1.00 85.62 115 GLU A N 1
ATOM 918 C CA . GLU A 1 115 ? 26.123 2.481 -11.827 1.00 85.62 115 GLU A CA 1
ATOM 919 C C . GLU A 1 115 ? 25.155 1.386 -11.340 1.00 85.62 115 GLU A C 1
ATOM 921 O O . GLU A 1 115 ? 24.815 1.349 -10.159 1.00 85.62 115 GLU A O 1
ATOM 926 N N . LEU A 1 116 ? 24.701 0.489 -12.224 1.00 85.94 116 LEU 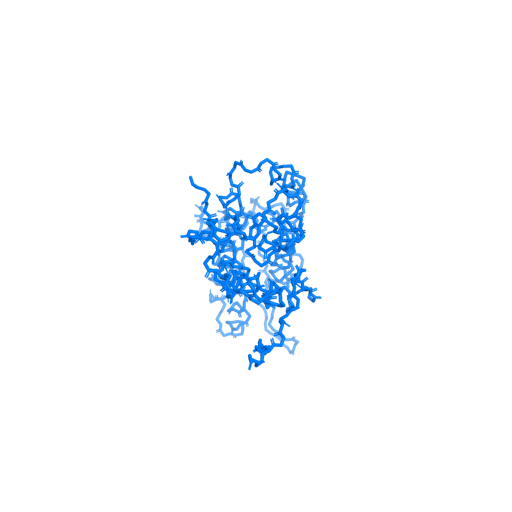A N 1
ATOM 927 C CA . LEU A 1 116 ? 23.852 -0.646 -11.866 1.00 85.94 116 LEU A CA 1
ATOM 928 C C . LEU A 1 116 ? 24.676 -1.930 -11.778 1.00 85.94 116 LEU A C 1
ATOM 930 O O . LEU A 1 116 ? 25.433 -2.266 -12.684 1.00 85.94 116 LEU A O 1
ATOM 934 N N . LEU A 1 117 ? 24.461 -2.702 -10.710 1.00 84.00 117 LEU A N 1
ATOM 935 C CA . LEU A 1 117 ? 25.080 -4.024 -10.547 1.00 84.00 117 LEU A CA 1
ATOM 936 C C . LEU A 1 117 ? 24.603 -5.018 -11.613 1.00 84.00 117 LEU A C 1
ATOM 938 O O . LEU A 1 117 ? 25.384 -5.813 -12.128 1.00 84.00 117 LEU A O 1
ATOM 942 N N . SER A 1 118 ? 23.303 -5.003 -11.901 1.00 89.31 118 SER A N 1
ATOM 943 C CA . SER A 1 118 ? 22.661 -5.850 -12.905 1.00 89.31 118 SER A CA 1
ATOM 944 C C . SER A 1 118 ? 21.298 -5.271 -13.274 1.00 89.31 118 SER A C 1
ATOM 946 O O . SER A 1 118 ? 20.738 -4.466 -12.526 1.00 89.31 118 SER A O 1
ATOM 948 N N . VAL A 1 119 ? 20.770 -5.691 -14.421 1.00 92.94 119 VAL A N 1
ATOM 949 C CA . VAL A 1 119 ? 19.395 -5.407 -14.840 1.00 92.94 119 VAL A CA 1
ATOM 950 C C . VAL A 1 119 ? 18.576 -6.703 -14.820 1.00 92.94 119 VAL A C 1
ATOM 952 O O . VAL A 1 119 ? 19.150 -7.767 -15.061 1.00 92.94 119 VAL A O 1
ATOM 955 N N . PRO A 1 120 ? 17.261 -6.650 -14.541 1.00 95.00 120 PRO A N 1
ATOM 956 C CA . PRO A 1 120 ? 16.401 -7.825 -14.611 1.00 95.00 120 PRO A CA 1
ATOM 957 C C . PRO A 1 120 ? 16.426 -8.469 -16.001 1.00 95.00 120 PRO A C 1
ATOM 959 O O . PRO A 1 120 ? 16.404 -7.771 -17.013 1.00 95.00 120 PRO A O 1
ATOM 962 N N . GLU A 1 121 ? 16.425 -9.803 -16.043 1.00 92.38 121 GLU A N 1
ATOM 963 C CA . GLU A 1 121 ? 16.309 -10.567 -17.296 1.00 92.38 121 GLU A CA 1
ATOM 964 C C . GLU A 1 121 ? 14.890 -10.516 -17.876 1.00 92.38 121 GLU A C 1
ATOM 966 O O . GLU A 1 121 ? 14.690 -10.697 -19.078 1.00 92.38 121 GLU A O 1
ATOM 971 N N . GLN A 1 122 ? 13.890 -10.295 -17.017 1.00 94.12 122 GLN A N 1
ATOM 972 C CA . GLN A 1 122 ? 12.503 -10.163 -17.443 1.00 94.12 122 GLN A CA 1
ATOM 973 C C . GLN A 1 122 ? 12.284 -8.838 -18.178 1.00 94.12 122 GLN A C 1
ATOM 975 O O . GLN A 1 122 ? 12.991 -7.853 -17.955 1.00 94.12 122 GLN A O 1
ATOM 980 N N . ASP A 1 123 ? 11.251 -8.789 -19.021 1.00 94.31 123 ASP A N 1
ATOM 981 C CA . ASP A 1 123 ? 10.835 -7.526 -19.619 1.00 94.31 123 ASP A CA 1
ATOM 982 C C . ASP A 1 123 ? 10.366 -6.527 -18.543 1.00 94.31 123 ASP A C 1
ATOM 984 O O . ASP A 1 123 ? 9.962 -6.903 -17.437 1.00 94.31 123 ASP A O 1
ATOM 988 N N . VAL A 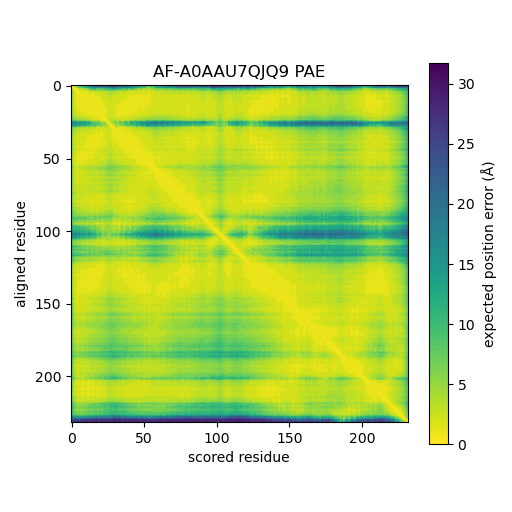1 124 ? 10.400 -5.240 -18.889 1.00 95.56 124 VAL A N 1
ATOM 989 C CA . VAL A 1 124 ? 10.109 -4.130 -17.970 1.00 95.56 124 VAL A CA 1
ATOM 990 C C . VAL A 1 124 ? 8.764 -4.288 -17.264 1.00 95.56 124 VAL A C 1
ATOM 992 O O . VAL A 1 124 ? 8.690 -4.041 -16.058 1.00 95.56 124 VAL A O 1
ATOM 995 N N . LEU A 1 125 ? 7.704 -4.693 -17.972 1.00 94.69 125 LEU A N 1
ATOM 996 C CA . LEU A 1 125 ? 6.377 -4.836 -17.370 1.00 94.69 125 LEU A CA 1
ATOM 997 C C . LEU A 1 125 ? 6.349 -6.017 -16.405 1.00 94.69 125 LEU A C 1
ATOM 999 O O . LEU A 1 125 ? 5.849 -5.875 -15.291 1.00 94.69 125 LEU A O 1
ATOM 1003 N N . THR A 1 126 ? 6.921 -7.155 -16.794 1.00 95.94 126 THR A N 1
ATOM 1004 C CA . THR A 1 126 ? 6.991 -8.340 -15.928 1.00 95.94 126 THR A CA 1
ATOM 1005 C C . THR A 1 126 ? 7.791 -8.062 -14.655 1.00 95.94 126 THR A C 1
ATOM 1007 O O . THR A 1 126 ? 7.310 -8.340 -13.556 1.00 95.94 126 THR A O 1
ATOM 1010 N N . ALA A 1 127 ? 8.969 -7.443 -14.773 1.00 97.50 127 ALA A N 1
ATOM 1011 C CA . ALA A 1 127 ? 9.780 -7.048 -13.621 1.00 97.50 127 ALA A CA 1
ATOM 1012 C C . ALA A 1 127 ? 9.050 -6.035 -12.720 1.00 97.50 127 ALA A C 1
ATOM 1014 O O . ALA A 1 127 ? 9.095 -6.146 -11.495 1.00 97.50 127 ALA A O 1
ATOM 1015 N N . SER A 1 128 ? 8.338 -5.071 -13.315 1.00 97.69 128 SER A N 1
ATOM 1016 C CA . SER A 1 128 ? 7.591 -4.049 -12.570 1.00 97.69 128 SER A CA 1
ATOM 1017 C C . SER A 1 128 ? 6.399 -4.641 -11.819 1.00 97.69 128 SER A C 1
ATOM 1019 O O . SER A 1 128 ? 6.198 -4.311 -10.653 1.00 97.69 128 SER A O 1
ATOM 1021 N N . LYS A 1 129 ? 5.654 -5.572 -12.434 1.00 98.12 129 LYS A N 1
ATOM 1022 C CA . LYS A 1 129 ? 4.577 -6.325 -11.769 1.00 98.12 129 LYS A CA 1
ATOM 1023 C C . LYS A 1 129 ? 5.117 -7.143 -10.598 1.00 98.12 129 LYS A C 1
ATOM 1025 O O . LYS A 1 129 ? 4.566 -7.072 -9.504 1.00 98.12 129 LYS A O 1
ATOM 1030 N N . ALA A 1 130 ? 6.223 -7.862 -10.799 1.00 98.31 130 ALA A N 1
ATOM 1031 C CA . ALA A 1 130 ? 6.858 -8.637 -9.736 1.00 98.31 130 ALA A CA 1
ATOM 1032 C C . ALA A 1 130 ? 7.286 -7.746 -8.558 1.00 98.31 130 ALA A C 1
ATOM 1034 O O . ALA A 1 130 ? 7.035 -8.083 -7.402 1.00 98.31 130 ALA A O 1
ATOM 1035 N N . TYR A 1 131 ? 7.870 -6.579 -8.838 1.00 98.31 131 TYR A N 1
ATOM 1036 C CA . TYR A 1 131 ? 8.254 -5.634 -7.794 1.00 98.31 131 TYR A CA 1
ATOM 1037 C C . TYR A 1 131 ? 7.052 -5.009 -7.079 1.00 98.31 131 TYR A C 1
ATOM 1039 O O . TYR A 1 131 ? 7.057 -4.906 -5.854 1.00 98.31 131 TYR A O 1
ATOM 1047 N N . PHE A 1 132 ? 5.999 -4.642 -7.814 1.00 98.69 132 PHE A N 1
ATOM 1048 C CA . PHE A 1 132 ? 4.760 -4.150 -7.217 1.00 98.69 132 PHE A CA 1
ATOM 1049 C C . PHE A 1 132 ? 4.159 -5.176 -6.253 1.00 98.69 132 PHE A C 1
ATOM 1051 O O . PHE A 1 132 ? 3.855 -4.825 -5.118 1.00 98.69 132 PHE A O 1
ATOM 1058 N N . VAL A 1 133 ? 4.091 -6.450 -6.655 1.00 98.69 133 VAL A N 1
ATOM 1059 C CA . VAL A 1 133 ? 3.635 -7.552 -5.794 1.00 98.69 133 VAL A CA 1
ATOM 1060 C C . VAL A 1 133 ? 4.491 -7.672 -4.530 1.00 98.69 133 VAL A C 1
ATOM 1062 O O . VAL A 1 133 ? 3.934 -7.828 -3.447 1.00 98.69 133 VAL A O 1
ATOM 1065 N N . GLN A 1 134 ? 5.822 -7.539 -4.616 1.00 98.31 134 GLN A N 1
ATOM 1066 C CA . GLN A 1 134 ? 6.680 -7.546 -3.420 1.00 98.31 134 GLN A CA 1
ATOM 1067 C C . GLN A 1 134 ? 6.350 -6.395 -2.455 1.00 98.31 134 GLN A C 1
ATOM 1069 O O . GLN A 1 134 ? 6.269 -6.601 -1.242 1.00 98.31 134 GLN A O 1
ATOM 1074 N N . ILE A 1 135 ? 6.153 -5.180 -2.977 1.00 98.50 135 ILE A N 1
ATOM 1075 C CA . ILE A 1 135 ? 5.804 -4.011 -2.158 1.00 98.50 135 ILE A CA 1
ATOM 1076 C C . ILE A 1 135 ? 4.398 -4.150 -1.574 1.00 98.50 135 ILE A C 1
ATOM 1078 O O . ILE A 1 135 ? 4.197 -3.869 -0.395 1.00 98.50 135 ILE A O 1
ATOM 1082 N N . LEU A 1 136 ? 3.436 -4.631 -2.354 1.00 98.75 136 LEU A N 1
ATOM 1083 C CA . LEU A 1 136 ? 2.077 -4.861 -1.886 1.00 98.75 136 LEU A CA 1
ATOM 1084 C C . LEU A 1 136 ? 2.033 -5.948 -0.804 1.00 98.75 136 LEU A C 1
ATOM 1086 O O . LEU A 1 136 ? 1.351 -5.774 0.203 1.00 98.75 136 LEU A O 1
ATOM 1090 N N . GLN A 1 137 ? 2.814 -7.022 -0.956 1.00 98.62 137 GLN A N 1
ATOM 1091 C CA . GLN A 1 137 ? 2.952 -8.070 0.057 1.00 98.62 137 GLN A CA 1
ATOM 1092 C C . GLN A 1 137 ? 3.500 -7.513 1.375 1.00 98.62 137 GLN A C 1
ATOM 1094 O O . GLN A 1 137 ? 3.003 -7.858 2.443 1.00 98.62 137 GLN A O 1
ATOM 1099 N N . LEU A 1 138 ? 4.482 -6.610 1.315 1.00 98.44 138 LEU A N 1
ATOM 1100 C CA . LEU A 1 138 ? 5.007 -5.932 2.500 1.00 98.44 138 LEU A CA 1
ATOM 1101 C C . LEU A 1 138 ? 3.930 -5.104 3.218 1.00 98.44 138 LEU A C 1
ATOM 1103 O O . LEU A 1 138 ? 3.880 -5.101 4.449 1.00 98.44 138 LEU A O 1
ATOM 1107 N N . VAL A 1 139 ? 3.078 -4.398 2.468 1.00 98.56 139 VAL A N 1
ATOM 1108 C CA . VAL A 1 139 ? 1.966 -3.622 3.040 1.00 98.56 139 VAL A CA 1
ATOM 1109 C C . VAL A 1 139 ? 0.905 -4.553 3.632 1.00 98.56 139 VAL A C 1
ATOM 1111 O O . VAL A 1 139 ? 0.461 -4.320 4.754 1.00 98.56 139 VAL A O 1
ATOM 1114 N N . TYR A 1 140 ? 0.560 -5.639 2.937 1.00 98.62 140 TYR A N 1
ATOM 1115 C CA . TYR A 1 140 ? -0.349 -6.669 3.443 1.00 98.62 140 TYR A CA 1
ATOM 1116 C C . TYR A 1 140 ? 0.148 -7.258 4.770 1.00 98.62 140 TYR A C 1
ATOM 1118 O O . TYR A 1 140 ? -0.596 -7.298 5.746 1.00 98.62 140 TYR A O 1
ATOM 1126 N N . ASP A 1 141 ? 1.422 -7.650 4.848 1.00 98.25 141 ASP A N 1
ATOM 1127 C CA . ASP A 1 141 ? 2.018 -8.181 6.079 1.00 98.25 141 ASP A CA 1
ATOM 1128 C C . ASP A 1 141 ? 1.930 -7.171 7.235 1.00 98.25 141 ASP A C 1
ATOM 1130 O O . ASP A 1 141 ? 1.736 -7.551 8.390 1.00 98.25 141 ASP A O 1
ATOM 1134 N N . CYS A 1 142 ? 2.035 -5.873 6.928 1.00 97.69 142 CYS A N 1
ATOM 1135 C CA . CYS A 1 142 ? 1.875 -4.808 7.912 1.00 97.69 142 CYS A CA 1
ATOM 1136 C C . CYS A 1 142 ? 0.446 -4.783 8.470 1.00 97.69 142 CYS A C 1
ATOM 1138 O O . CYS A 1 142 ? 0.268 -4.730 9.685 1.00 97.69 142 CYS A O 1
ATOM 1140 N N . TYR A 1 143 ? -0.564 -4.905 7.605 1.00 97.69 143 TYR A N 1
ATOM 1141 C CA . TYR A 1 143 ? -1.962 -5.034 8.024 1.00 97.69 143 TYR A CA 1
ATOM 1142 C C . TYR A 1 143 ? -2.250 -6.303 8.817 1.00 97.69 143 TYR A C 1
ATOM 1144 O O . TYR A 1 143 ? -3.081 -6.262 9.718 1.00 97.69 143 TYR A O 1
ATOM 1152 N N . MET A 1 144 ? -1.570 -7.409 8.523 1.00 97.56 144 MET A N 1
ATOM 1153 C CA . MET A 1 144 ? -1.769 -8.661 9.253 1.00 97.56 144 MET A CA 1
ATOM 1154 C C . MET A 1 144 ? -1.183 -8.626 10.665 1.00 97.56 144 MET A C 1
ATOM 1156 O O . MET A 1 144 ? -1.787 -9.152 11.595 1.00 97.56 144 MET A O 1
ATOM 1160 N N . GLU A 1 145 ? 0.002 -8.038 10.836 1.00 96.44 145 GLU A N 1
ATOM 1161 C CA . GLU A 1 145 ? 0.728 -8.089 12.114 1.00 96.44 145 GLU A CA 1
ATOM 1162 C C . GLU A 1 145 ? 0.509 -6.852 12.985 1.00 96.44 145 GLU A C 1
ATOM 1164 O O . GLU A 1 145 ? 0.525 -6.944 14.212 1.00 96.44 145 GLU A O 1
ATOM 1169 N N . LEU A 1 146 ? 0.297 -5.692 12.363 1.00 96.12 146 LEU A N 1
ATOM 1170 C CA . LEU A 1 146 ? 0.112 -4.410 13.039 1.00 96.12 146 LEU A CA 1
ATOM 1171 C C . LEU A 1 146 ? -1.292 -3.838 12.814 1.00 96.12 146 LEU A C 1
ATOM 1173 O O . LEU A 1 146 ? -1.531 -2.690 13.172 1.00 96.12 146 LEU A O 1
ATOM 1177 N N . GLY A 1 147 ? -2.223 -4.624 12.267 1.00 94.94 147 GLY A N 1
ATOM 1178 C CA . GLY A 1 147 ? -3.578 -4.208 11.899 1.00 94.94 147 GLY A CA 1
ATOM 1179 C C . GLY A 1 147 ? -4.302 -3.349 12.936 1.00 94.94 147 GLY A C 1
ATOM 1180 O O . GLY A 1 147 ? -4.707 -2.240 12.594 1.00 94.94 147 GLY A O 1
ATOM 1181 N N . PRO A 1 148 ? -4.386 -3.747 14.221 1.00 94.06 148 PRO A N 1
ATOM 1182 C CA . PRO A 1 148 ? -5.023 -2.921 15.248 1.00 94.06 148 PRO A CA 1
ATOM 1183 C C . PRO A 1 148 ? -4.363 -1.554 15.486 1.00 94.06 148 PRO A C 1
ATOM 1185 O O . PRO A 1 148 ? -4.951 -0.716 16.155 1.00 94.06 148 PRO A O 1
ATOM 1188 N N . LEU A 1 149 ? -3.148 -1.306 14.992 1.00 93.12 149 LEU A N 1
ATOM 1189 C CA . LEU A 1 149 ? -2.490 0.003 15.062 1.00 93.12 149 LEU A CA 1
ATOM 1190 C C . LEU A 1 149 ? -2.798 0.897 13.854 1.00 93.12 149 LEU A C 1
ATOM 1192 O O . LEU A 1 149 ? -2.601 2.107 13.948 1.00 93.12 149 LEU A O 1
ATOM 1196 N N . ILE A 1 150 ? -3.220 0.318 12.725 1.00 94.38 150 ILE A N 1
ATOM 1197 C CA . ILE A 1 150 ? -3.273 1.012 11.426 1.00 94.38 150 ILE A CA 1
ATOM 1198 C C . ILE A 1 150 ? -4.609 0.906 10.690 1.00 94.38 150 ILE A C 1
ATOM 1200 O O . ILE A 1 150 ? -4.822 1.642 9.731 1.00 94.38 150 ILE A O 1
ATOM 1204 N N . ASP A 1 151 ? -5.494 0.008 11.114 1.00 94.88 151 ASP A N 1
ATOM 1205 C CA . ASP A 1 151 ? -6.791 -0.251 10.494 1.00 94.88 151 ASP A CA 1
ATOM 1206 C C . ASP A 1 151 ? -7.895 -0.142 11.545 1.00 94.88 151 ASP A C 1
ATOM 1208 O O . ASP A 1 151 ? -7.986 -0.973 12.453 1.00 94.88 151 ASP A O 1
ATOM 1212 N N . GLY A 1 152 ? -8.768 0.857 11.416 1.00 93.62 152 GLY A N 1
ATOM 1213 C CA . GLY A 1 152 ? -9.913 1.044 12.304 1.00 93.62 152 GLY A CA 1
ATOM 1214 C C . GLY A 1 152 ? -10.846 -0.165 12.329 1.00 93.62 152 GLY A C 1
ATOM 1215 O O . GLY A 1 152 ? -11.414 -0.478 13.376 1.00 93.62 152 GLY A O 1
ATOM 1216 N N . GLN A 1 153 ? -10.935 -0.915 11.225 1.00 94.06 153 GLN A N 1
ATOM 1217 C CA . GLN A 1 153 ? -11.737 -2.141 11.165 1.00 94.06 153 GLN A CA 1
ATOM 1218 C C . GLN A 1 153 ? -11.197 -3.246 12.086 1.00 94.06 153 GLN A C 1
ATOM 1220 O O . GLN A 1 153 ? -11.968 -4.069 12.578 1.00 94.06 153 GLN A O 1
ATOM 1225 N N . GLN A 1 154 ? -9.889 -3.250 12.350 1.00 95.19 154 GLN A N 1
ATOM 1226 C CA . GLN A 1 154 ? -9.227 -4.212 13.235 1.00 95.19 154 GLN A CA 1
ATOM 1227 C C . GLN A 1 154 ? -9.037 -3.654 14.652 1.00 95.19 154 GLN A C 1
ATOM 1229 O O . GLN A 1 154 ? -9.079 -4.409 15.626 1.00 95.19 154 GLN A O 1
ATOM 1234 N N . HIS A 1 155 ? -8.870 -2.334 14.778 1.00 95.31 155 HIS A N 1
ATOM 1235 C CA . HIS A 1 155 ? -8.744 -1.638 16.055 1.00 95.31 155 HIS A CA 1
ATOM 1236 C C . HIS A 1 155 ? -10.050 -1.675 16.854 1.00 95.31 155 HIS A C 1
ATOM 1238 O O . HIS A 1 155 ? -10.070 -2.106 18.005 1.00 95.31 155 HIS A O 1
ATOM 1244 N N . PHE A 1 156 ? -11.165 -1.264 16.247 1.00 96.25 156 PHE A N 1
ATOM 1245 C CA . PHE A 1 156 ? -12.450 -1.128 16.936 1.00 96.25 156 PHE A CA 1
ATOM 1246 C C . PHE A 1 156 ? -13.224 -2.452 16.957 1.00 96.25 156 PHE A C 1
ATOM 1248 O O . PHE A 1 156 ? -14.303 -2.603 16.374 1.00 96.25 156 PHE A O 1
ATOM 1255 N N . THR A 1 157 ? -12.648 -3.442 17.635 1.00 95.50 157 THR A N 1
ATOM 1256 C CA . THR A 1 157 ? -13.269 -4.746 17.888 1.00 95.50 157 THR A CA 1
ATOM 1257 C C . THR A 1 157 ? -13.387 -5.006 19.383 1.00 95.50 157 THR A C 1
ATOM 1259 O O . THR A 1 157 ? -12.545 -4.575 20.175 1.00 95.50 157 THR A O 1
ATOM 1262 N N . ASP A 1 158 ? -14.417 -5.760 19.758 1.00 95.12 158 ASP A N 1
ATOM 1263 C CA . ASP A 1 158 ? -14.643 -6.229 21.124 1.00 95.12 158 ASP A CA 1
ATOM 1264 C C . ASP A 1 158 ? -13.420 -6.988 21.659 1.00 95.12 158 ASP A C 1
ATOM 1266 O O . ASP A 1 158 ? -12.924 -6.698 22.746 1.00 95.12 158 ASP A O 1
ATOM 1270 N N . ARG A 1 159 ? -12.865 -7.894 20.849 1.00 94.25 159 ARG A N 1
ATOM 1271 C CA . ARG A 1 159 ? -11.686 -8.691 21.184 1.00 94.25 159 ARG A CA 1
ATOM 1272 C C . ARG A 1 159 ? -10.452 -7.823 21.418 1.00 94.25 159 ARG A C 1
ATOM 1274 O O . ARG A 1 159 ? -9.718 -8.069 22.377 1.00 94.25 159 ARG A O 1
ATOM 1281 N N . HIS A 1 160 ? -10.196 -6.833 20.558 1.00 95.56 160 HIS A N 1
ATOM 1282 C CA . HIS A 1 160 ? -9.039 -5.955 20.728 1.00 95.56 160 HIS A CA 1
ATOM 1283 C C . HIS A 1 160 ? -9.186 -5.094 21.982 1.00 95.56 160 HIS A C 1
ATOM 1285 O O . HIS A 1 160 ? -8.282 -5.079 22.817 1.00 95.56 160 HIS A O 1
ATOM 1291 N N . TYR A 1 161 ? -10.336 -4.448 22.175 1.00 96.94 161 TYR A N 1
ATOM 1292 C CA . TYR A 1 161 ? -10.568 -3.600 23.345 1.00 96.94 161 TYR A CA 1
ATOM 1293 C C . TYR A 1 161 ? -10.550 -4.392 24.656 1.00 96.94 161 TYR A C 1
ATOM 1295 O O . TYR A 1 161 ? -9.904 -3.959 25.612 1.00 96.94 161 TYR A O 1
ATOM 1303 N N . ALA A 1 162 ? -11.124 -5.598 24.680 1.00 96.25 162 ALA A N 1
ATOM 1304 C CA . ALA A 1 162 ? -11.033 -6.495 25.829 1.00 96.25 162 ALA A CA 1
ATOM 1305 C C . ALA A 1 162 ? -9.575 -6.848 26.172 1.00 96.25 162 ALA A C 1
ATOM 1307 O O . ALA A 1 162 ? -9.209 -6.862 27.346 1.00 96.25 162 ALA A O 1
ATOM 1308 N N . SER A 1 163 ? -8.710 -7.053 25.167 1.00 96.06 163 SER A N 1
ATOM 1309 C CA . SER A 1 163 ? -7.275 -7.313 25.392 1.00 96.06 163 SER A CA 1
ATOM 1310 C C . SER A 1 163 ? -6.526 -6.132 26.024 1.00 96.06 163 SER A C 1
ATOM 1312 O O . SER A 1 163 ? -5.495 -6.325 26.664 1.00 96.06 163 SER A O 1
ATOM 1314 N N . LEU A 1 164 ? -7.067 -4.918 25.885 1.00 95.88 164 LEU A N 1
ATOM 1315 C CA . LEU A 1 164 ? -6.556 -3.698 26.508 1.00 95.88 164 LEU A CA 1
ATOM 1316 C C . LEU A 1 164 ? -7.202 -3.410 27.874 1.00 95.88 164 LEU A C 1
ATOM 1318 O O . LEU A 1 164 ? -6.883 -2.391 28.485 1.00 95.88 164 LEU A O 1
ATOM 1322 N N . GLY A 1 165 ? -8.130 -4.256 28.338 1.00 97.25 165 GLY A N 1
ATOM 1323 C CA . GLY A 1 165 ? -8.944 -3.989 29.526 1.00 97.25 165 GLY A CA 1
ATOM 1324 C C . GLY A 1 165 ? -9.907 -2.810 29.346 1.00 97.25 165 GLY A C 1
ATOM 1325 O O . GLY A 1 165 ? -10.260 -2.158 30.325 1.00 97.25 165 GLY A O 1
ATOM 1326 N N . LYS A 1 166 ? -10.288 -2.508 28.099 1.00 97.31 166 LYS A N 1
ATOM 1327 C CA . LYS A 1 166 ? -11.163 -1.393 27.728 1.00 97.31 166 LYS A CA 1
ATOM 1328 C C . LYS A 1 166 ? -12.550 -1.872 27.315 1.00 97.31 166 LYS A C 1
ATOM 1330 O O . LYS A 1 166 ? -12.744 -3.014 26.901 1.00 97.31 166 LYS A O 1
ATOM 1335 N N . THR A 1 167 ? -13.499 -0.954 27.404 1.00 97.00 167 THR A N 1
ATOM 1336 C CA . THR A 1 167 ? -14.918 -1.156 27.092 1.00 97.00 167 THR A CA 1
ATOM 1337 C C . THR A 1 167 ? -15.305 -0.498 25.769 1.00 97.00 167 THR A C 1
ATOM 1339 O O . THR A 1 167 ? -14.509 0.221 25.161 1.00 97.00 167 THR A O 1
ATOM 1342 N N . ILE A 1 168 ? -16.542 -0.721 25.321 1.00 97.25 168 ILE A N 1
ATOM 1343 C CA . ILE A 1 168 ? -17.073 -0.045 24.134 1.00 97.25 168 ILE A CA 1
ATOM 1344 C C . ILE A 1 168 ? -17.226 1.466 24.358 1.00 97.25 168 ILE A C 1
ATOM 1346 O O . ILE A 1 168 ? -16.995 2.251 23.445 1.00 97.25 168 ILE A O 1
ATOM 1350 N N . GLU A 1 169 ? -17.492 1.903 25.586 1.00 97.81 169 GLU A N 1
ATOM 1351 C CA . GLU A 1 169 ? -17.551 3.322 25.938 1.00 97.81 169 GLU A CA 1
ATOM 1352 C C . GLU A 1 169 ? -16.175 3.997 25.815 1.00 97.81 169 GLU A C 1
ATOM 1354 O O . GLU A 1 169 ? -16.074 5.178 25.480 1.00 97.81 169 GLU A O 1
ATOM 1359 N N . ASP A 1 170 ? -15.086 3.254 26.038 1.00 97.75 170 ASP A N 1
ATOM 1360 C CA . ASP A 1 170 ? -13.734 3.755 25.770 1.00 97.75 170 ASP A CA 1
ATOM 1361 C C . ASP A 1 170 ? -13.443 3.833 24.261 1.00 97.75 170 ASP A C 1
ATOM 1363 O O . ASP A 1 170 ? -12.621 4.647 23.834 1.00 97.75 170 ASP A O 1
ATOM 1367 N N . ALA A 1 171 ? -14.107 3.008 23.444 1.00 97.12 171 ALA A N 1
ATOM 1368 C CA . ALA A 1 171 ? -14.025 3.081 21.987 1.00 97.12 171 ALA A CA 1
ATOM 1369 C C . ALA A 1 171 ? -14.756 4.312 21.441 1.00 97.12 171 ALA A C 1
ATOM 1371 O O . ALA 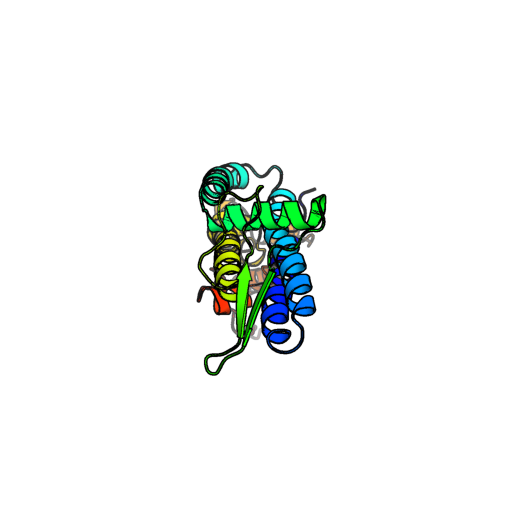A 1 171 ? -14.194 5.043 20.628 1.00 97.12 171 ALA A O 1
ATOM 1372 N N . GLU A 1 172 ? -15.957 4.595 21.947 1.00 97.44 172 GLU A N 1
ATOM 1373 C CA . GLU A 1 172 ? -16.702 5.823 21.644 1.00 97.44 172 GLU A CA 1
ATOM 1374 C C . GLU A 1 172 ? -15.866 7.062 21.978 1.00 97.44 172 GLU A C 1
ATOM 1376 O O . GLU A 1 172 ? -15.686 7.945 21.139 1.00 97.44 172 GLU A O 1
ATOM 1381 N N . GLN A 1 173 ? -15.262 7.089 23.169 1.00 97.25 173 GLN A N 1
ATOM 1382 C CA . GLN A 1 173 ? -14.404 8.196 23.576 1.00 97.25 173 GLN A CA 1
ATOM 1383 C C . GLN A 1 173 ? -13.169 8.348 22.674 1.00 97.25 173 GLN A C 1
ATOM 1385 O O . GLN A 1 173 ? -12.770 9.475 22.376 1.00 97.25 173 GLN A O 1
ATOM 1390 N N . ALA A 1 174 ? -12.575 7.244 22.210 1.00 94.31 174 ALA A N 1
ATOM 1391 C CA . ALA A 1 174 ? -11.457 7.280 21.265 1.00 94.31 174 ALA A CA 1
ATOM 1392 C C . ALA A 1 174 ? -11.856 7.858 19.893 1.00 94.31 174 ALA A C 1
ATOM 1394 O O . ALA A 1 174 ? -11.041 8.526 19.261 1.00 94.31 174 ALA A O 1
ATOM 1395 N N . MET A 1 175 ? -13.114 7.678 19.478 1.00 94.00 175 MET A N 1
ATOM 1396 C CA . MET A 1 175 ? -13.703 8.334 18.300 1.00 94.00 175 MET A CA 1
ATOM 1397 C C . MET A 1 175 ? -14.096 9.801 18.540 1.00 94.00 175 MET A C 1
ATOM 1399 O O . MET A 1 175 ? -14.569 10.475 17.625 1.00 94.00 175 MET A O 1
ATOM 1403 N N . GLY A 1 176 ? -13.913 10.316 19.760 1.00 95.56 176 GLY A N 1
ATOM 1404 C CA . GLY A 1 176 ? -14.338 11.660 20.153 1.00 95.56 176 GLY A CA 1
ATOM 1405 C C . GLY A 1 176 ? -15.827 11.768 20.490 1.00 95.56 176 GLY A C 1
ATOM 1406 O O . GLY A 1 176 ? -16.351 12.878 20.580 1.00 95.56 176 GLY A O 1
ATOM 1407 N N . TRP A 1 177 ? -16.520 10.644 20.674 1.00 96.94 177 TRP A N 1
ATOM 1408 C CA . TRP A 1 177 ? -17.927 10.606 21.066 1.00 96.94 177 TRP A CA 1
ATOM 1409 C C . TRP A 1 177 ? -18.073 10.554 22.598 1.00 96.94 177 TRP A C 1
ATOM 1411 O O . TRP A 1 177 ? -17.172 10.081 23.297 1.00 96.94 177 TRP A O 1
ATOM 1421 N N . PRO A 1 178 ? -19.194 11.036 23.163 1.00 97.44 178 PRO A N 1
ATOM 1422 C CA . PRO A 1 178 ? -19.503 10.826 24.577 1.00 97.44 178 PRO A CA 1
ATOM 1423 C C . PRO A 1 178 ? -19.615 9.333 24.929 1.00 97.44 178 PRO A C 1
ATOM 1425 O O . PRO A 1 178 ? -20.042 8.529 24.106 1.00 97.44 178 PRO A O 1
ATOM 1428 N N . LYS A 1 179 ? -19.299 8.964 26.176 1.00 97.06 179 LYS A N 1
ATOM 1429 C CA . LYS A 1 179 ? -19.558 7.603 26.677 1.00 97.06 179 LYS A CA 1
ATOM 1430 C C . LYS A 1 179 ? -21.062 7.315 26.693 1.00 97.06 179 LYS A C 1
ATOM 1432 O O . LYS A 1 179 ? -21.834 8.148 27.166 1.00 97.06 179 LYS A O 1
ATOM 1437 N N . GLY A 1 180 ? -21.452 6.142 26.210 1.00 95.69 180 GLY A N 1
ATOM 1438 C CA . GLY A 1 180 ? -22.837 5.723 26.015 1.00 95.69 180 GLY A CA 1
ATOM 1439 C C . GLY A 1 180 ? -23.496 6.315 24.766 1.00 95.69 180 GLY A C 1
ATOM 1440 O O . GLY A 1 180 ? -24.699 6.160 24.602 1.00 95.69 180 GLY A O 1
ATOM 1441 N N . PHE A 1 181 ? -22.759 6.998 23.878 1.00 96.19 181 PHE A N 1
ATOM 1442 C CA . PHE A 1 181 ? -23.355 7.658 22.707 1.00 96.19 181 PHE A CA 1
ATOM 1443 C C . PHE A 1 181 ? -24.077 6.684 21.769 1.00 96.19 181 PHE A C 1
ATOM 1445 O O . PHE A 1 181 ? -25.090 7.041 21.173 1.00 96.19 181 PHE A O 1
ATOM 1452 N N . THR A 1 182 ? -23.566 5.458 21.640 1.00 95.19 182 THR A N 1
ATOM 1453 C CA . THR A 1 182 ? -24.185 4.421 20.803 1.00 95.19 182 THR A CA 1
ATOM 1454 C C . THR A 1 182 ? -25.125 3.504 21.588 1.00 95.19 182 THR A C 1
ATOM 1456 O O . THR A 1 182 ? -25.717 2.599 21.004 1.00 95.19 182 THR A O 1
ATOM 1459 N N . ASP A 1 183 ? -25.269 3.708 22.900 1.00 95.31 183 ASP A N 1
ATOM 1460 C CA . ASP A 1 183 ? -26.147 2.896 23.735 1.00 95.31 183 ASP A CA 1
ATOM 1461 C C . ASP A 1 183 ? -27.609 3.336 23.583 1.00 95.31 183 ASP A C 1
ATOM 1463 O O . ASP A 1 183 ? -28.010 4.419 24.007 1.00 95.31 183 ASP A O 1
ATOM 1467 N N . ILE A 1 184 ? -28.413 2.469 22.970 1.00 93.06 184 ILE A N 1
ATOM 1468 C CA . ILE A 1 184 ? -29.856 2.668 22.784 1.00 93.06 184 ILE A CA 1
ATOM 1469 C C . ILE A 1 184 ? -30.696 1.908 23.823 1.00 93.06 184 ILE A C 1
ATOM 1471 O O . ILE A 1 184 ? -31.916 1.845 23.692 1.00 93.06 184 ILE A O 1
ATOM 1475 N N . GLY A 1 185 ? -30.065 1.313 24.841 1.00 91.75 185 GLY A N 1
ATOM 1476 C CA . GLY A 1 185 ? -30.738 0.554 25.898 1.00 91.75 185 GLY A CA 1
ATOM 1477 C C . GLY A 1 185 ? -31.149 -0.872 25.513 1.00 91.75 185 GLY A C 1
ATOM 1478 O O . GLY A 1 185 ? -31.778 -1.553 26.321 1.00 91.75 185 GLY A O 1
ATOM 1479 N N . ASP A 1 186 ? -30.790 -1.339 24.313 1.00 92.44 186 ASP A N 1
ATOM 1480 C CA . ASP A 1 186 ? -30.982 -2.725 23.876 1.00 92.44 186 ASP A CA 1
ATOM 1481 C C . ASP A 1 186 ? -29.673 -3.530 24.028 1.00 92.44 186 ASP A C 1
ATOM 1483 O O . ASP A 1 186 ? -28.697 -3.241 23.327 1.00 92.44 186 ASP A O 1
ATOM 1487 N N . PRO A 1 187 ? -29.627 -4.561 24.895 1.00 88.06 187 PRO A N 1
ATOM 1488 C CA . PRO A 1 187 ? -28.458 -5.428 25.044 1.00 88.06 187 PRO A CA 1
ATOM 1489 C C . PRO A 1 187 ? -28.032 -6.134 23.749 1.00 88.06 187 PRO A C 1
ATOM 1491 O O . PRO A 1 187 ? -26.837 -6.367 23.547 1.00 88.06 187 PRO A O 1
ATOM 1494 N N . ASP A 1 188 ? -28.976 -6.441 22.853 1.00 91.25 188 ASP A N 1
ATOM 1495 C CA . ASP A 1 188 ? -28.685 -7.112 21.580 1.00 91.25 188 ASP A CA 1
ATOM 1496 C C . ASP A 1 188 ? -28.018 -6.162 20.565 1.00 91.25 188 ASP A C 1
ATOM 1498 O O . ASP A 1 188 ? -27.469 -6.608 19.554 1.00 91.25 188 ASP A O 1
ATOM 1502 N N . ALA A 1 189 ? -28.008 -4.850 20.832 1.00 94.00 189 ALA A N 1
ATOM 1503 C CA . ALA A 1 189 ? -27.380 -3.857 19.967 1.00 94.00 189 ALA A CA 1
ATOM 1504 C C . ALA A 1 189 ? -25.845 -3.831 20.086 1.00 94.00 189 ALA A C 1
ATOM 1506 O O . ALA A 1 189 ? -25.186 -3.209 19.253 1.00 94.00 189 ALA A O 1
ATOM 1507 N N . LEU A 1 190 ? -25.236 -4.501 21.075 1.00 94.44 190 LEU A N 1
ATOM 1508 C CA . LEU A 1 190 ? -23.791 -4.407 21.330 1.00 94.44 190 LEU A CA 1
ATOM 1509 C C . LEU A 1 190 ? -22.904 -4.710 20.096 1.00 94.44 190 LEU A C 1
ATOM 1511 O O . LEU A 1 190 ? -22.004 -3.912 19.818 1.00 94.44 190 LEU A O 1
ATOM 1515 N N . PRO A 1 191 ? -23.134 -5.777 19.302 1.00 95.00 191 PRO A N 1
ATOM 1516 C CA . PRO A 1 191 ? -22.353 -6.021 18.083 1.00 95.00 191 PRO A CA 1
ATOM 1517 C C . PRO A 1 191 ? -22.503 -4.906 17.035 1.00 95.00 191 PRO A C 1
ATOM 1519 O O . PRO A 1 191 ? -21.536 -4.555 16.354 1.00 95.00 191 PRO A O 1
ATOM 1522 N N . TYR A 1 192 ? -23.694 -4.309 16.944 1.00 95.69 192 TYR A N 1
ATOM 1523 C CA . TYR A 1 192 ? -24.010 -3.210 16.029 1.00 95.69 192 TYR A CA 1
ATOM 1524 C C . TYR A 1 192 ? -23.359 -1.897 16.448 1.00 95.69 192 TYR A C 1
ATOM 1526 O O . TYR A 1 192 ? -22.919 -1.134 15.592 1.00 95.69 192 TYR A O 1
ATOM 1534 N N . ARG A 1 193 ? -23.233 -1.650 17.756 1.00 96.12 193 ARG A N 1
ATOM 1535 C CA . ARG A 1 193 ? -22.484 -0.506 18.292 1.00 96.12 193 ARG A CA 1
ATOM 1536 C C . ARG A 1 193 ? -21.022 -0.558 17.839 1.00 96.12 193 ARG A C 1
ATOM 1538 O O . ARG A 1 193 ? -20.494 0.426 17.325 1.00 96.12 193 ARG A O 1
ATOM 1545 N N . TRP A 1 194 ? -20.391 -1.730 17.931 1.00 96.62 194 TRP A N 1
ATOM 1546 C CA . TRP A 1 194 ? -19.033 -1.938 17.420 1.00 96.62 194 TRP A CA 1
ATOM 1547 C C . TRP A 1 194 ? -18.936 -1.764 15.899 1.00 96.62 194 TRP A C 1
ATOM 1549 O O . TRP A 1 194 ? -17.987 -1.154 15.408 1.00 96.62 194 TRP A O 1
ATOM 1559 N N . GLU A 1 195 ? -19.907 -2.283 15.144 1.00 95.44 195 GLU A N 1
ATOM 1560 C CA . GLU A 1 195 ? -19.952 -2.106 13.689 1.00 95.44 195 GLU A CA 1
ATOM 1561 C C . GLU A 1 195 ? -20.107 -0.628 13.293 1.00 95.44 195 GLU A C 1
ATOM 1563 O O . GLU A 1 195 ? -19.433 -0.159 12.375 1.00 95.44 195 GLU A O 1
ATOM 1568 N N . LEU A 1 196 ? -20.940 0.128 14.012 1.00 95.31 196 LEU A N 1
ATOM 1569 C CA . LEU A 1 196 ? -21.137 1.559 13.797 1.00 95.31 196 LEU A CA 1
ATOM 1570 C C . LEU A 1 196 ? -19.837 2.339 14.005 1.00 95.31 196 LEU A C 1
ATOM 1572 O O . LEU A 1 196 ? -19.482 3.153 13.154 1.00 95.31 196 LEU A O 1
ATOM 1576 N N . ILE A 1 197 ? -19.118 2.071 15.098 1.00 95.94 197 ILE A N 1
ATOM 1577 C CA . ILE A 1 197 ? -17.818 2.693 15.382 1.00 95.94 197 ILE A CA 1
ATOM 1578 C C . ILE A 1 197 ? -16.838 2.402 14.240 1.00 95.94 197 ILE A C 1
ATOM 1580 O O . ILE A 1 197 ? -16.254 3.331 13.685 1.00 95.94 197 ILE A O 1
ATOM 1584 N N . ARG A 1 198 ? -16.718 1.134 13.821 1.00 94.81 198 ARG A N 1
ATOM 1585 C CA . ARG A 1 198 ? -15.846 0.744 12.701 1.00 94.81 198 ARG A CA 1
ATOM 1586 C C . ARG A 1 198 ? -16.192 1.465 11.403 1.00 94.81 198 ARG A C 1
ATOM 1588 O O . ARG A 1 198 ? -15.287 1.912 10.715 1.00 94.81 198 ARG A O 1
ATOM 1595 N N . LYS A 1 199 ? -17.477 1.609 11.064 1.00 92.62 199 LYS A N 1
ATOM 1596 C CA . LYS A 1 199 ? -17.925 2.318 9.847 1.00 92.62 199 LYS A CA 1
ATOM 1597 C C . LYS A 1 199 ? -17.515 3.795 9.818 1.00 92.62 199 LYS A C 1
ATOM 1599 O O . LYS A 1 199 ? -17.423 4.365 8.737 1.00 92.62 199 LYS A O 1
ATOM 1604 N N . HIS A 1 200 ? -17.287 4.402 10.982 1.00 93.25 200 HIS A N 1
ATOM 1605 C CA . HIS A 1 200 ? -16.844 5.792 11.105 1.00 93.25 200 HIS A CA 1
ATOM 1606 C C . HIS A 1 200 ? -15.328 5.933 11.273 1.00 93.25 200 HIS A C 1
ATOM 1608 O O . HIS A 1 200 ? -14.816 7.048 11.205 1.00 93.25 200 HIS A O 1
ATOM 1614 N N . ALA A 1 201 ? -14.618 4.834 11.518 1.00 91.56 201 ALA A N 1
ATOM 1615 C CA . ALA A 1 201 ? -13.172 4.822 11.633 1.00 91.56 201 ALA A CA 1
ATOM 1616 C C . ALA A 1 201 ? -12.510 4.681 10.257 1.00 91.56 201 ALA A C 1
ATOM 1618 O O . ALA A 1 201 ? -13.005 3.963 9.386 1.00 91.56 201 ALA A O 1
ATOM 1619 N N . ASP A 1 202 ? -11.346 5.311 10.093 1.00 87.44 202 ASP A N 1
ATOM 1620 C CA . ASP A 1 202 ? -10.497 5.095 8.921 1.00 87.44 202 ASP A CA 1
ATOM 1621 C C . ASP A 1 202 ? -10.087 3.615 8.832 1.00 87.44 202 ASP A C 1
ATOM 1623 O O . ASP A 1 202 ? -9.726 2.998 9.836 1.00 87.44 202 ASP A O 1
ATOM 1627 N N . GLY A 1 203 ? -10.113 3.045 7.628 1.00 89.25 203 GLY A N 1
ATOM 1628 C CA . GLY A 1 203 ? -9.707 1.662 7.367 1.00 89.25 203 GLY A CA 1
ATOM 1629 C C . GLY A 1 203 ? -8.764 1.541 6.173 1.00 89.25 203 GLY A C 1
ATOM 1630 O O . GLY A 1 203 ? -8.328 2.544 5.606 1.00 89.25 203 GLY A O 1
ATOM 1631 N N . CYS A 1 204 ? -8.451 0.305 5.779 1.00 94.88 204 CYS A N 1
ATOM 1632 C CA . CYS A 1 204 ? -7.659 0.062 4.569 1.00 94.88 204 CYS A CA 1
ATOM 1633 C C . CYS A 1 204 ? -8.472 0.333 3.295 1.00 94.88 204 CYS A C 1
ATOM 1635 O O . CYS A 1 204 ? -9.535 -0.260 3.098 1.00 94.88 204 CYS A O 1
ATOM 1637 N N . ASN A 1 205 ? -7.919 1.174 2.418 1.00 95.50 205 ASN A N 1
ATOM 1638 C CA . ASN A 1 205 ? -8.510 1.596 1.142 1.00 95.50 205 ASN A CA 1
ATOM 1639 C C . ASN A 1 205 ? -7.990 0.803 -0.069 1.00 95.50 205 ASN A C 1
ATOM 1641 O O . ASN A 1 205 ? -8.340 1.123 -1.205 1.00 95.50 205 ASN A O 1
ATOM 1645 N N . ILE A 1 206 ? -7.132 -0.196 0.160 1.00 97.56 206 ILE A N 1
ATOM 1646 C CA . ILE A 1 206 ? -6.479 -0.994 -0.892 1.00 97.56 206 ILE A CA 1
ATOM 1647 C C . ILE A 1 206 ? -6.786 -2.490 -0.804 1.00 97.56 206 ILE A C 1
ATOM 1649 O O . ILE A 1 206 ? -6.002 -3.336 -1.227 1.00 97.56 206 ILE A O 1
ATOM 1653 N N . GLU A 1 207 ? -7.933 -2.840 -0.228 1.00 95.56 207 GLU A N 1
ATOM 1654 C CA . GLU A 1 207 ? -8.338 -4.239 -0.091 1.00 95.56 207 GLU A CA 1
ATOM 1655 C C . GLU A 1 207 ? -8.540 -4.919 -1.451 1.00 95.56 207 GLU A C 1
ATOM 1657 O O . GLU A 1 207 ? -8.089 -6.047 -1.640 1.00 95.56 207 GLU A O 1
ATOM 1662 N N . ALA A 1 208 ? -9.102 -4.196 -2.426 1.00 97.31 208 ALA A N 1
ATOM 1663 C CA . ALA A 1 208 ? -9.241 -4.678 -3.798 1.00 97.31 208 ALA A CA 1
ATOM 1664 C C . ALA A 1 208 ? -7.884 -5.048 -4.420 1.00 97.31 208 ALA A C 1
ATOM 1666 O O . ALA A 1 208 ? -7.781 -6.047 -5.123 1.00 97.31 208 ALA A O 1
ATOM 1667 N N . GLN A 1 209 ? -6.820 -4.300 -4.114 1.00 98.50 209 GLN A N 1
ATOM 1668 C CA . GLN A 1 209 ? -5.473 -4.603 -4.589 1.00 98.50 209 GLN A CA 1
ATOM 1669 C C . GLN A 1 209 ? -4.929 -5.885 -3.956 1.00 98.50 209 GLN A C 1
ATOM 1671 O O . GLN A 1 209 ? -4.293 -6.679 -4.647 1.00 98.50 209 GLN A O 1
ATOM 1676 N N . PHE A 1 210 ? -5.168 -6.121 -2.661 1.00 98.50 210 PHE A N 1
ATOM 1677 C CA . PHE A 1 210 ? -4.768 -7.382 -2.026 1.00 98.50 210 PHE A CA 1
ATOM 1678 C C . PHE A 1 210 ? -5.489 -8.581 -2.644 1.00 98.50 210 PHE A C 1
ATOM 1680 O O . PHE A 1 210 ? -4.860 -9.616 -2.877 1.00 98.50 210 PHE A O 1
ATOM 1687 N N . GLU A 1 211 ? -6.773 -8.436 -2.954 1.00 98.06 211 GLU A N 1
ATOM 1688 C CA . GLU A 1 211 ? -7.540 -9.473 -3.635 1.00 98.06 211 GLU A CA 1
ATOM 1689 C C . GLU A 1 211 ? -7.011 -9.707 -5.057 1.00 98.06 211 GLU A C 1
ATOM 1691 O O . GLU A 1 211 ? -6.626 -10.827 -5.391 1.00 98.06 211 GLU A O 1
ATOM 1696 N N . GLU A 1 212 ? -6.918 -8.655 -5.871 1.00 98.00 212 GLU A N 1
ATOM 1697 C CA . GLU A 1 212 ? -6.542 -8.746 -7.285 1.00 98.00 212 GLU A CA 1
ATOM 1698 C C . GLU A 1 212 ? -5.116 -9.275 -7.484 1.00 98.00 212 GLU A C 1
ATOM 1700 O O . GLU A 1 212 ? -4.883 -10.161 -8.309 1.00 98.00 212 GLU A O 1
ATOM 1705 N N . TRP A 1 213 ? -4.150 -8.754 -6.724 1.00 98.31 213 TRP A N 1
ATOM 1706 C CA . TRP A 1 213 ? -2.732 -9.033 -6.959 1.00 98.31 213 TRP A CA 1
ATOM 1707 C C . TRP A 1 213 ? -2.165 -10.156 -6.095 1.00 98.31 213 TRP A C 1
ATOM 1709 O O . TRP A 1 213 ? -1.176 -10.775 -6.493 1.00 98.31 213 TRP A O 1
ATOM 1719 N N . LEU A 1 214 ? -2.740 -10.411 -4.913 1.00 98.50 214 LEU A N 1
ATOM 1720 C CA . LEU A 1 214 ? -2.244 -11.435 -3.983 1.00 98.50 214 LEU A CA 1
ATOM 1721 C C . LEU A 1 214 ? -3.238 -12.582 -3.765 1.00 98.50 214 LEU A C 1
ATOM 1723 O O . LEU A 1 214 ? -2.829 -13.625 -3.249 1.00 98.50 214 LEU A O 1
ATOM 1727 N N . GLY A 1 215 ? -4.517 -12.411 -4.115 1.00 98.12 215 GLY A N 1
ATOM 1728 C CA . GLY A 1 215 ? -5.576 -13.365 -3.780 1.00 98.12 215 GLY A CA 1
ATOM 1729 C C . GLY A 1 215 ? -5.799 -13.487 -2.271 1.00 98.12 215 GLY A C 1
ATOM 1730 O O . GLY A 1 215 ? -6.035 -14.589 -1.773 1.00 98.12 215 GLY A O 1
ATOM 1731 N N . ARG A 1 216 ? -5.636 -12.388 -1.521 1.00 97.50 216 ARG A N 1
ATOM 1732 C CA . ARG A 1 216 ? -5.697 -12.376 -0.049 1.00 97.50 216 ARG A CA 1
ATOM 1733 C C . ARG A 1 216 ? -6.665 -11.326 0.480 1.00 97.50 216 ARG A C 1
ATOM 1735 O O . ARG A 1 216 ? -6.885 -10.304 -0.156 1.00 97.50 216 ARG A O 1
ATOM 1742 N N . TYR A 1 217 ? -7.164 -11.567 1.690 1.00 96.19 217 TYR A N 1
ATOM 1743 C CA . TYR A 1 217 ? -8.157 -10.735 2.369 1.00 96.19 217 TYR A CA 1
ATOM 1744 C C . TYR A 1 217 ? -7.681 -10.375 3.773 1.00 96.19 217 TYR A C 1
ATOM 1746 O O . TYR A 1 217 ? -6.969 -11.156 4.411 1.00 96.19 217 TYR A O 1
ATOM 1754 N N . LEU A 1 218 ? -8.087 -9.205 4.264 1.00 95.00 218 LEU A N 1
ATOM 1755 C CA . LEU A 1 218 ? -7.775 -8.783 5.625 1.00 95.00 218 LEU A CA 1
ATOM 1756 C C . LEU A 1 218 ? -8.712 -9.453 6.647 1.00 95.00 218 LEU A C 1
ATOM 1758 O O . LEU A 1 218 ? -9.879 -9.707 6.348 1.00 95.00 218 LEU A O 1
ATOM 1762 N N . PRO A 1 219 ? -8.239 -9.718 7.878 1.00 91.06 219 PRO A N 1
ATOM 1763 C CA . PRO A 1 219 ? -9.054 -10.305 8.932 1.00 91.06 219 PRO A CA 1
ATOM 1764 C C . PRO A 1 219 ? -9.989 -9.241 9.514 1.00 91.06 219 PRO A C 1
ATOM 1766 O O . PRO A 1 219 ? -9.641 -8.538 10.463 1.00 91.06 219 PRO A O 1
ATOM 1769 N N . ARG A 1 220 ? -11.187 -9.112 8.942 1.00 86.00 220 ARG A N 1
ATOM 1770 C CA . ARG A 1 220 ? -12.213 -8.174 9.410 1.00 86.00 220 ARG A CA 1
ATOM 1771 C C . ARG A 1 220 ? -13.453 -8.902 9.920 1.00 86.00 220 ARG A C 1
ATOM 1773 O O . ARG A 1 220 ? -13.750 -9.996 9.442 1.00 86.00 220 ARG A O 1
ATOM 1780 N N . PRO A 1 221 ? -14.189 -8.313 10.879 1.00 87.94 221 PRO A N 1
ATOM 1781 C CA . PRO A 1 221 ? -15.503 -8.820 11.250 1.00 87.94 221 PRO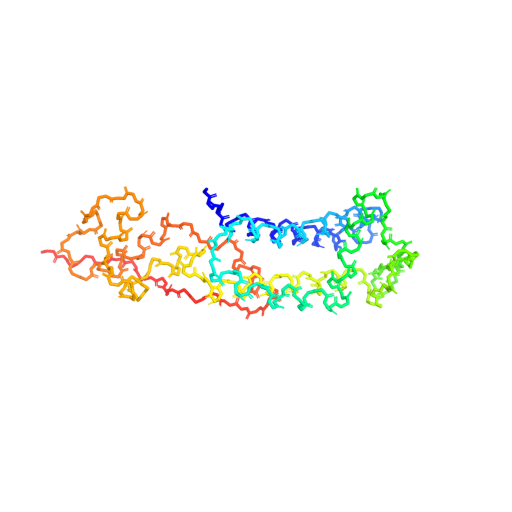 A CA 1
ATOM 1782 C C . PRO A 1 221 ? -16.439 -8.840 10.038 1.00 87.94 221 PRO A C 1
ATOM 1784 O O . PRO A 1 221 ? -16.455 -7.885 9.260 1.00 87.94 221 PRO A O 1
ATOM 1787 N N . GLU A 1 222 ? -17.235 -9.899 9.903 1.00 89.00 222 GLU A N 1
ATOM 1788 C CA . GLU A 1 222 ? -18.268 -9.957 8.869 1.00 89.00 222 GLU A CA 1
ATOM 1789 C C . GLU A 1 222 ? -19.318 -8.851 9.089 1.00 89.00 222 GLU A C 1
ATOM 1791 O O . GLU A 1 222 ? -19.652 -8.540 10.243 1.00 89.00 222 GLU A O 1
ATOM 1796 N N . PRO A 1 223 ? -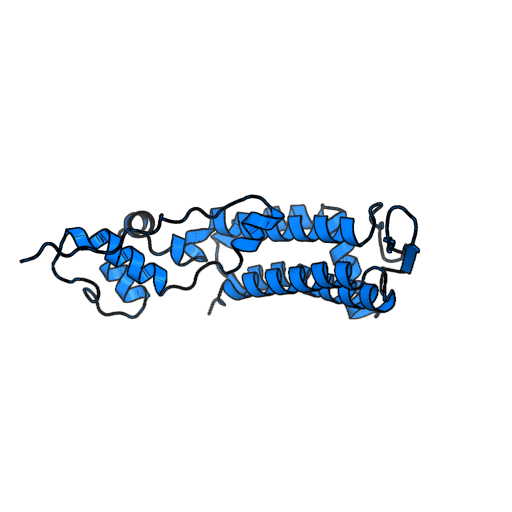19.850 -8.246 8.010 1.00 89.06 223 PRO A N 1
ATOM 1797 C CA . PRO A 1 223 ? -20.959 -7.309 8.112 1.00 89.06 223 PRO A CA 1
ATOM 1798 C C . PRO A 1 223 ? -22.165 -7.959 8.791 1.00 89.06 223 PRO A C 1
ATOM 1800 O O . PRO A 1 223 ? -22.542 -9.088 8.470 1.00 89.06 223 PRO A O 1
ATOM 1803 N N . LEU A 1 224 ? -22.794 -7.230 9.709 1.00 91.50 224 LEU A N 1
ATOM 1804 C CA . LEU A 1 224 ? -24.004 -7.708 10.368 1.00 91.50 224 LEU A CA 1
ATOM 1805 C C . LEU A 1 224 ? -25.219 -7.520 9.441 1.00 91.50 224 LEU A C 1
ATOM 1807 O O . LEU A 1 224 ? -25.230 -6.601 8.612 1.00 91.50 224 LEU A O 1
ATOM 1811 N N . PRO A 1 225 ? -26.270 -8.358 9.563 1.00 93.00 225 PRO A N 1
ATOM 1812 C CA . PRO A 1 225 ? -27.548 -8.077 8.909 1.00 93.00 225 PRO A CA 1
ATOM 1813 C C . PRO A 1 225 ? -28.115 -6.735 9.404 1.00 93.00 225 PRO A C 1
ATOM 1815 O O . PRO A 1 225 ? -27.655 -6.222 10.413 1.00 93.00 225 PRO A O 1
ATOM 1818 N N . PRO A 1 226 ? -29.124 -6.134 8.756 1.00 91.12 226 PRO A N 1
ATOM 1819 C CA . PRO A 1 226 ? -29.746 -4.922 9.284 1.00 91.12 226 PRO A CA 1
ATOM 1820 C C . PRO A 1 226 ? -30.245 -5.122 10.721 1.00 91.12 226 PRO A C 1
ATOM 1822 O O . PRO A 1 226 ? -30.915 -6.117 11.006 1.00 91.12 226 PRO A O 1
ATOM 1825 N N . TYR A 1 227 ? -29.942 -4.171 11.610 1.00 90.50 227 TYR A N 1
ATOM 1826 C CA . TYR A 1 227 ? -30.415 -4.216 12.993 1.00 90.50 227 TYR A CA 1
ATOM 1827 C C . TYR A 1 227 ? -31.947 -4.257 13.032 1.00 90.50 227 TYR A C 1
ATOM 1829 O O . TYR A 1 227 ? -32.624 -3.426 12.421 1.00 90.50 227 TYR A O 1
ATOM 1837 N N . GLN A 1 228 ? -32.487 -5.227 13.766 1.00 87.06 228 GLN A N 1
ATOM 1838 C CA . GLN A 1 228 ? -33.915 -5.370 14.015 1.00 87.06 228 GLN A CA 1
ATOM 1839 C C . GLN A 1 228 ? -34.162 -5.118 15.495 1.00 87.06 228 GLN A C 1
ATOM 1841 O O . GLN A 1 228 ? -33.827 -5.950 16.335 1.00 87.06 228 GLN A O 1
ATOM 1846 N N . SER A 1 229 ? -34.746 -3.961 15.805 1.00 80.06 229 SER A N 1
ATOM 1847 C CA . SER A 1 229 ? -35.189 -3.665 17.164 1.00 80.06 229 SER A CA 1
ATOM 1848 C C . SER A 1 229 ? -36.231 -4.699 17.580 1.00 80.06 229 SER A C 1
ATOM 1850 O O . SER A 1 229 ? -37.175 -4.975 16.830 1.00 80.06 229 SER A O 1
ATOM 1852 N N . ARG A 1 230 ? -36.079 -5.266 18.781 1.00 69.75 230 ARG A N 1
ATOM 1853 C CA . ARG A 1 230 ? -37.192 -5.964 19.421 1.00 69.75 230 ARG A CA 1
ATOM 1854 C C . ARG A 1 230 ? -38.286 -4.921 19.625 1.00 69.75 230 ARG A C 1
ATOM 1856 O O . ARG A 1 230 ? -38.106 -4.009 20.425 1.00 69.75 230 ARG A O 1
ATOM 1863 N N . ALA A 1 231 ? -39.372 -5.025 18.861 1.00 61.34 231 ALA A N 1
ATOM 1864 C CA . ALA A 1 231 ? -40.551 -4.196 19.072 1.00 61.34 231 ALA A CA 1
ATOM 1865 C C . ALA A 1 231 ? -40.910 -4.223 20.566 1.00 61.34 231 ALA A C 1
ATOM 1867 O O . ALA A 1 231 ? -40.989 -5.305 21.157 1.00 61.34 231 ALA A O 1
ATOM 1868 N N . SER A 1 232 ? -41.023 -3.034 21.156 1.00 55.16 232 SER A N 1
ATOM 1869 C CA . SER A 1 232 ? -41.398 -2.823 22.552 1.00 55.16 232 SER A CA 1
ATOM 1870 C C . SER A 1 232 ? -42.837 -3.229 22.847 1.00 55.16 232 SER A C 1
ATOM 1872 O O . SER A 1 232 ? -43.694 -3.140 21.937 1.00 55.16 232 SER A O 1
#

Foldseek 3Di:
DADALVVLLVLLVQLVVLLVQLVVCFPPDLVSNLVSLLSNLVSLVVSVVSLCRNCPPPVQCVVVCVVVVVVLCVDLLSVQSVVQNVCCVPVVDGQFDDWDQDPVGIFTAGDDDPSRPDGDPGTSSVSSLVSSLSSVVVVVVCCARVVLVRFLQNVLDPVNQVVVVHDLQVLCVVVVHHRCNQPPPDPVCVVVSSVVSNVSDHGRPCQVVCCPSVVDGGPGDDDDDPDDDPDD

InterPro domains:
  IPR059638 Ea47 [PF26900] (38-86)

Solvent-accessible surface area (backbone atoms only — not comparable to full-atom values): 13220 Å² total; per-residue (Å²): 132,65,45,66,50,57,55,27,38,51,23,48,53,50,15,50,49,25,50,55,46,26,60,68,30,50,91,78,36,74,67,51,29,42,54,22,49,54,51,17,38,48,28,50,57,44,24,64,52,33,46,54,53,25,46,54,91,37,69,68,48,55,67,62,44,54,63,53,53,52,50,45,65,68,34,66,66,55,38,39,47,52,51,51,38,46,40,37,75,76,73,63,51,69,51,62,67,48,70,50,79,55,97,94,46,70,48,37,35,62,49,87,49,96,92,48,95,64,67,74,90,52,38,49,66,58,48,48,51,55,51,49,48,54,55,50,49,55,53,50,52,44,50,72,76,45,19,59,82,61,20,24,55,43,32,52,33,71,70,50,30,49,76,70,79,43,52,70,44,55,50,33,42,73,74,73,39,58,70,56,71,73,63,83,87,53,81,84,44,55,69,54,40,41,50,53,52,22,75,73,38,68,49,79,83,46,56,69,53,35,36,76,74,68,72,44,81,80,90,59,79,78,83,76,77,84,87,74,80,78,82,127

Secondary structure (DSSP, 8-state):
-PPPTHHHHHHHHHHHHHHHHHHHHTTT-HHHHHHHHHHHHHHHHHHHHHHHHHTTT-HHHHHHHHHHHHHHHH-HHHHHHHHHHHHHHHT---SEEEEEEETTEEEEEEPP-TT-S---SS-HHHHHHHHHHHHHHHHHHHHHHHHHHH-HHHHS-HHHHHHTT--HHHHHHHTTPPTTTT--S-GGGHHHHHHHHHHHS---S-HHHHHHHH------PPPPPPP-----

Sequence (232 aa):
MSRSFGLVDYKVQEAEYFLLMMDREGRKNFFGVQFCASAFVSAARSVTFAMQSSLAGTPAFDVWYKPRQAMLRADPLARFFHDFRTLTQHIGENMVGGGSHGKEGTRYWFTPHPELLSVPEQDVLTASKAYFVQILQLVYDCYMELGPLIDGQQHFTDRHYASLGKTIEDAEQAMGWPKGFTDIGDPDALPYRWELIRKHADGCNIEAQFEEWLGRYLPRPEPLPPYQSRAS

Organism: NCBI:txid3158582

pLDDT: mean 93.13, std 6.99, range [45.44, 98.75]

Radius of gyration: 22.29 Å; Cα contacts (8 Å, |Δi|>4): 267; chains: 1; bounding box: 69×27×63 Å